Protein AF-A0A822AZ16-F1 (afdb_monomer_lite)

pLDDT: mean 79.56, std 12.91, range [48.81, 93.0]

Foldseek 3Di:
DVLVVVVCVLAWDWADDPPRDIDIDGDDDPVLLVVVVVLVVVCVVVVHFDQLVDCVSQPPDPNSVSVVVNCVVVVNDSVSDRDDDRDDDPCVPVLDFKDKDKDFDPPPDDDDDPPDDGDIDIDIGGAAFSRNDDDDPPPNCRVVRRVVLVVLVVVLQCCQQPVDDDPPDRDDDDPVSCPVSSVSSVVD

Secondary structure (DSSP, 8-state):
-HHHHHHHHHHEEEEE-TTS-EEEEE---HHHHHHHHHHHHHHHHHTPPP-TT-TTTS-S-HHHHHHHHHHHHTT--GGG-----------TT----EEEEEEE---TTS---TT-PPPEEEEEEE--GGGT----TTTT-HHHHHHHHHHHHHHHHHHHHH-SS-TT--PPP-GGGGHHHHHHHTT-

InterPro domains:
  IPR002938 FAD-binding domain [PF01494] (119-159)
  IPR036188 FAD/NAD(P)-binding domain superfamily [G3DSA:3.50.50.60] (93-172)
  IPR036188 FAD/NAD(P)-binding domain superfamily [SSF51905] (125-162)

Sequence (188 aa):
MNCVLTVSQTRYLVNSSTSRHGYLNIRLIQDEYDELRNRLQTFQSKNEPIDLLDYNKCPQSPVWTIIRQGLDFFRISPKYVFRVIPIEINVRHASIVVRELRFEIDKSEQKPSEHDEKKYKTALAFLAGDAAMCVHFWPGRGMNSGMKAAMALARNIVRTCTSKNSINIRKPLRFLDFLDYEGFMARL

Organism: NCBI:txid392032

Structure (mmCIF, N/CA/C/O backbone):
data_AF-A0A822AZ16-F1
#
_entry.id   AF-A0A822AZ16-F1
#
loop_
_atom_site.group_PDB
_atom_site.id
_atom_site.type_symbol
_atom_site.label_atom_id
_atom_site.label_alt_id
_atom_site.label_comp_id
_atom_site.label_asym_id
_atom_site.label_entity_id
_atom_site.label_seq_id
_atom_site.pdbx_PDB_ins_code
_atom_site.Cartn_x
_atom_site.Cartn_y
_atom_site.Cartn_z
_atom_site.occupancy
_atom_site.B_iso_or_equiv
_atom_site.auth_seq_id
_atom_site.auth_comp_id
_atom_site.auth_asym_id
_atom_site.auth_atom_id
_atom_site.pdbx_PDB_model_num
ATOM 1 N N . MET A 1 1 ? -15.618 2.981 -14.605 1.00 49.03 1 MET A N 1
ATOM 2 C CA . MET A 1 1 ? -15.016 1.790 -13.961 1.00 49.03 1 MET A CA 1
ATOM 3 C C . MET A 1 1 ? -13.608 2.054 -13.411 1.00 49.03 1 MET A C 1
ATOM 5 O O . MET A 1 1 ? -13.346 1.654 -12.288 1.00 49.03 1 MET A O 1
ATOM 9 N N . ASN A 1 2 ? -12.742 2.802 -14.111 1.00 48.81 2 ASN A N 1
ATOM 10 C CA . ASN A 1 2 ? -11.363 3.079 -13.654 1.00 48.81 2 ASN A CA 1
ATOM 11 C C . ASN A 1 2 ? -11.258 3.843 -12.319 1.00 48.81 2 ASN A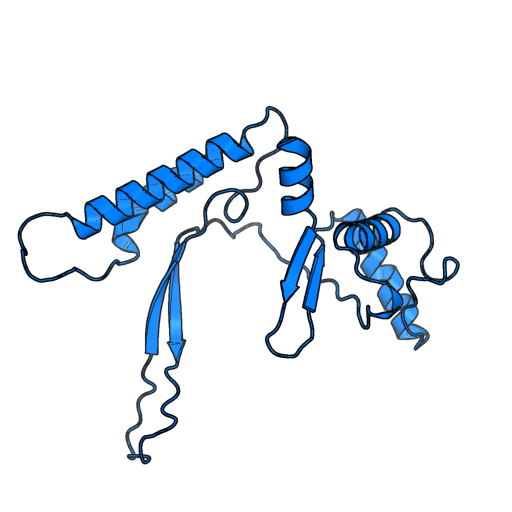 C 1
ATOM 13 O O . ASN A 1 2 ? -10.408 3.510 -11.509 1.00 48.81 2 ASN A O 1
ATOM 17 N N . CYS A 1 3 ? -12.149 4.808 -12.048 1.00 50.75 3 CYS A N 1
ATOM 18 C CA . CYS A 1 3 ? -12.129 5.587 -10.798 1.00 50.75 3 CYS A CA 1
ATOM 19 C C . CYS A 1 3 ? -12.263 4.700 -9.544 1.00 50.75 3 CYS A C 1
ATOM 21 O O . CYS A 1 3 ? -11.504 4.850 -8.592 1.00 50.75 3 CYS A O 1
ATOM 23 N N . VAL A 1 4 ? -13.176 3.723 -9.579 1.00 55.09 4 VAL A N 1
ATOM 24 C CA . VAL A 1 4 ? -13.413 2.801 -8.457 1.00 55.09 4 VAL A CA 1
ATOM 25 C C . VAL A 1 4 ? -12.202 1.892 -8.234 1.00 55.09 4 VAL A C 1
ATOM 27 O O . VAL A 1 4 ? -11.776 1.721 -7.100 1.00 55.09 4 VAL A O 1
ATOM 30 N N . LEU A 1 5 ? -11.592 1.376 -9.308 1.00 55.06 5 LEU A N 1
ATOM 31 C CA . LEU A 1 5 ? -10.393 0.535 -9.214 1.00 55.06 5 LEU A CA 1
ATOM 32 C C . LEU A 1 5 ? -9.180 1.304 -8.669 1.00 55.06 5 LEU A C 1
ATOM 34 O O . LEU A 1 5 ? -8.475 0.776 -7.815 1.00 55.06 5 LEU A O 1
ATOM 38 N N . THR A 1 6 ? -8.966 2.553 -9.094 1.00 53.88 6 THR A N 1
ATOM 39 C CA . THR A 1 6 ? -7.872 3.400 -8.588 1.00 53.88 6 THR A CA 1
ATOM 40 C C . THR A 1 6 ? -8.061 3.759 -7.112 1.00 53.88 6 THR A C 1
ATOM 42 O O . THR A 1 6 ? -7.104 3.704 -6.342 1.00 53.88 6 THR A O 1
ATOM 45 N N . VAL A 1 7 ? -9.289 4.074 -6.680 1.00 58.28 7 VAL A N 1
ATOM 46 C CA . VAL A 1 7 ? -9.594 4.334 -5.259 1.00 58.28 7 VAL A CA 1
ATOM 47 C C . VAL A 1 7 ? -9.386 3.073 -4.415 1.00 58.28 7 VAL A C 1
ATOM 49 O O . VAL A 1 7 ? -8.774 3.140 -3.350 1.00 58.28 7 VAL A O 1
ATOM 52 N N . SER A 1 8 ? -9.812 1.906 -4.907 1.00 58.91 8 SER A N 1
ATOM 53 C CA . SER A 1 8 ? -9.550 0.635 -4.228 1.00 58.91 8 SER A CA 1
ATOM 54 C C . SER A 1 8 ? -8.055 0.322 -4.136 1.00 58.91 8 SER A C 1
ATOM 56 O O . SER A 1 8 ? -7.608 -0.065 -3.065 1.00 58.91 8 SER A O 1
ATOM 58 N N . GLN A 1 9 ? -7.266 0.536 -5.197 1.00 62.16 9 GLN A N 1
ATOM 59 C CA . GLN A 1 9 ? -5.814 0.282 -5.196 1.00 62.16 9 GLN A CA 1
ATOM 60 C C . GLN A 1 9 ? -5.018 1.260 -4.322 1.00 62.16 9 GLN A C 1
ATOM 62 O O . GLN A 1 9 ? -4.001 0.884 -3.743 1.00 62.16 9 GLN A O 1
ATOM 67 N N . THR A 1 10 ? -5.471 2.508 -4.194 1.00 69.75 10 THR A N 1
ATOM 68 C CA . THR A 1 10 ? -4.823 3.492 -3.309 1.00 69.75 10 THR A CA 1
ATOM 69 C C . THR A 1 10 ? -5.156 3.272 -1.838 1.00 69.75 10 THR A C 1
ATOM 71 O O . THR A 1 10 ? -4.376 3.686 -0.976 1.00 69.75 10 THR A O 1
ATOM 74 N N . ARG A 1 11 ? -6.287 2.619 -1.541 1.00 83.75 11 ARG A N 1
ATOM 75 C CA . ARG A 1 11 ? -6.758 2.416 -0.170 1.00 83.75 11 ARG A CA 1
ATOM 76 C C . ARG A 1 11 ? -6.503 1.024 0.387 1.00 83.75 11 ARG A C 1
ATOM 78 O O . ARG A 1 11 ? -6.172 0.924 1.564 1.00 83.75 11 ARG A O 1
ATOM 85 N N . TYR A 1 12 ? -6.629 -0.021 -0.423 1.00 89.00 12 TYR A N 1
ATOM 86 C CA . TYR A 1 12 ? -6.497 -1.404 0.012 1.00 89.00 12 TYR A CA 1
ATOM 87 C C . TYR A 1 12 ? -5.483 -2.173 -0.842 1.00 89.00 12 TYR A C 1
ATOM 89 O O . TYR A 1 12 ? -5.526 -2.136 -2.070 1.00 89.00 12 TYR A O 1
ATOM 97 N N . LEU A 1 13 ? -4.606 -2.936 -0.191 1.00 86.94 13 LEU A N 1
ATOM 98 C CA . LEU A 1 13 ? -3.642 -3.819 -0.847 1.00 86.94 13 LEU A CA 1
ATOM 99 C C . LEU A 1 13 ? -3.570 -5.159 -0.113 1.00 86.94 13 LEU A C 1
ATOM 101 O O . LEU A 1 13 ? -3.093 -5.224 1.021 1.00 86.94 13 LEU A O 1
ATOM 105 N N . VAL A 1 14 ? -3.995 -6.236 -0.774 1.00 86.38 14 VAL A N 1
ATOM 106 C CA . VAL A 1 14 ? -3.866 -7.602 -0.248 1.00 86.38 14 VAL A CA 1
ATOM 107 C C . VAL A 1 14 ? -2.581 -8.238 -0.747 1.00 86.38 14 VAL A C 1
ATOM 109 O O . VAL A 1 14 ? -2.372 -8.368 -1.949 1.00 86.38 14 VAL A O 1
ATOM 112 N N . ASN A 1 15 ? -1.757 -8.682 0.198 1.00 85.31 15 ASN A N 1
ATOM 113 C CA . ASN A 1 15 ? -0.536 -9.433 -0.058 1.00 85.31 15 ASN A CA 1
ATOM 114 C C . ASN A 1 15 ? -0.645 -10.826 0.568 1.00 85.31 15 ASN A C 1
ATOM 116 O O . ASN A 1 15 ? -1.118 -10.971 1.695 1.00 85.31 15 ASN A O 1
ATOM 120 N N . SER A 1 16 ? -0.155 -11.847 -0.129 1.00 84.19 16 SER A N 1
ATOM 121 C CA . SER A 1 16 ? 0.012 -13.197 0.416 1.00 84.19 16 SER A CA 1
ATOM 122 C C . SER A 1 16 ? 1.466 -13.437 0.812 1.00 84.19 16 SER A C 1
ATOM 124 O O . SER A 1 16 ? 2.376 -13.127 0.045 1.00 84.19 16 SER A O 1
ATOM 126 N N . SER A 1 17 ? 1.685 -14.035 1.979 1.00 77.38 17 SER A N 1
ATOM 127 C CA . SER A 1 17 ? 2.969 -14.618 2.366 1.00 77.38 17 SER A CA 1
ATOM 128 C C . SER A 1 17 ? 3.052 -16.070 1.885 1.00 77.38 17 SER A C 1
ATOM 130 O O . SER A 1 17 ? 2.035 -16.747 1.727 1.00 77.38 17 SER A O 1
ATOM 132 N N . THR A 1 18 ? 4.269 -16.588 1.717 1.00 72.56 18 THR A N 1
ATOM 133 C CA . THR A 1 18 ? 4.529 -18.008 1.412 1.00 72.56 18 THR A CA 1
ATOM 134 C C . THR A 1 18 ? 3.997 -18.955 2.496 1.00 72.56 18 THR A C 1
ATOM 136 O O . THR A 1 18 ? 3.788 -20.139 2.246 1.00 72.56 18 THR A O 1
ATOM 139 N N . SER A 1 19 ? 3.715 -18.442 3.695 1.00 70.94 19 SER A N 1
ATOM 140 C CA . SER A 1 19 ? 3.352 -19.212 4.883 1.00 70.94 19 SER A CA 1
ATOM 141 C C . SER A 1 19 ? 1.842 -19.364 5.138 1.00 70.94 19 SER A C 1
ATOM 143 O O . SER A 1 19 ? 1.444 -19.366 6.295 1.00 70.94 19 SER A O 1
ATOM 145 N N . ARG A 1 20 ? 0.969 -19.478 4.121 1.00 77.88 20 ARG A N 1
ATOM 146 C CA . ARG A 1 20 ? -0.522 -19.518 4.260 1.00 77.88 20 ARG A CA 1
ATOM 147 C C . ARG A 1 20 ? -1.156 -18.313 4.983 1.00 77.88 20 ARG A C 1
ATOM 149 O O . ARG A 1 20 ? -2.367 -18.291 5.187 1.00 77.88 20 ARG A O 1
ATOM 156 N N . HIS A 1 21 ? -0.362 -17.316 5.349 1.00 82.19 21 HIS A N 1
ATOM 157 C CA . HIS A 1 21 ? -0.817 -16.066 5.942 1.00 82.19 21 HIS A CA 1
ATOM 158 C C . HIS A 1 21 ? -0.843 -14.978 4.870 1.00 82.19 21 HIS A C 1
ATOM 160 O O . HIS A 1 21 ? -0.110 -15.037 3.883 1.00 82.19 21 HIS A O 1
ATOM 166 N N . GLY A 1 22 ? -1.676 -13.967 5.069 1.00 88.75 22 GLY A N 1
ATOM 167 C CA . GLY A 1 22 ? -1.745 -12.799 4.206 1.00 88.75 22 GLY A CA 1
ATOM 168 C C . GLY A 1 22 ? -1.979 -11.540 5.022 1.00 88.75 22 GLY A C 1
ATOM 169 O O . GLY A 1 22 ? -2.307 -11.602 6.207 1.00 88.75 22 GLY A O 1
ATOM 170 N N . TYR A 1 23 ? -1.805 -10.400 4.371 1.00 91.31 23 TYR A N 1
ATOM 171 C CA . TYR A 1 23 ? -1.969 -9.085 4.966 1.00 91.31 23 TYR A CA 1
ATOM 172 C C . TYR A 1 23 ? -2.888 -8.258 4.078 1.00 91.31 23 TYR A C 1
ATOM 174 O O . TYR A 1 23 ? -2.623 -8.100 2.886 1.00 91.31 23 TYR A O 1
ATOM 182 N N . LEU A 1 24 ? -3.948 -7.713 4.668 1.00 91.12 24 LEU A N 1
ATOM 183 C CA . LEU A 1 24 ? -4.711 -6.626 4.073 1.00 91.12 24 LEU A CA 1
ATOM 184 C C . LEU A 1 24 ? -4.113 -5.315 4.588 1.00 91.12 24 LEU A C 1
ATOM 186 O O . LEU A 1 24 ? -4.264 -4.971 5.758 1.00 91.12 24 LEU A O 1
ATOM 190 N N . ASN A 1 25 ? -3.414 -4.601 3.717 1.00 90.94 25 ASN A N 1
ATOM 191 C CA . ASN A 1 25 ? -2.873 -3.282 4.009 1.00 90.94 25 ASN A CA 1
ATOM 192 C C . ASN A 1 25 ? -3.943 -2.246 3.686 1.00 90.94 25 ASN A C 1
ATOM 194 O O . ASN A 1 25 ? -4.530 -2.280 2.603 1.00 90.94 25 ASN A O 1
ATOM 198 N N . ILE A 1 26 ? -4.183 -1.332 4.621 1.00 91.19 26 ILE A N 1
ATOM 199 C CA . ILE A 1 26 ? -5.193 -0.285 4.492 1.00 91.19 26 ILE A CA 1
ATOM 200 C C . ILE A 1 26 ? -4.505 1.055 4.702 1.00 91.19 26 ILE A C 1
ATOM 202 O O . ILE A 1 26 ? -3.889 1.282 5.743 1.00 91.19 26 ILE A O 1
ATOM 206 N N . ARG A 1 27 ? -4.599 1.945 3.715 1.00 89.06 27 ARG A N 1
ATOM 207 C CA . ARG A 1 27 ? -4.130 3.323 3.852 1.00 89.06 27 ARG A CA 1
ATOM 208 C C . ARG A 1 27 ? -5.176 4.120 4.627 1.00 89.06 27 ARG A C 1
ATOM 210 O O . ARG A 1 27 ? -6.332 4.193 4.210 1.00 89.06 27 ARG A O 1
ATOM 217 N N . LEU A 1 28 ? -4.748 4.707 5.738 1.00 88.94 28 LEU A N 1
ATOM 218 C CA . LEU A 1 28 ? -5.573 5.539 6.607 1.00 88.94 28 LEU A CA 1
ATOM 219 C C . LEU A 1 28 ? -5.168 7.006 6.469 1.00 88.94 28 LEU A C 1
ATOM 221 O O . LEU A 1 28 ? -3.996 7.307 6.228 1.00 88.94 28 LEU A O 1
ATOM 225 N N . ILE A 1 29 ? -6.133 7.910 6.623 1.00 87.25 29 ILE A N 1
ATOM 226 C CA . ILE A 1 29 ? -5.832 9.325 6.889 1.00 87.25 29 ILE A CA 1
ATOM 227 C C . ILE A 1 29 ? -5.508 9.522 8.376 1.00 87.25 29 ILE A C 1
ATOM 229 O O . ILE A 1 29 ? -5.720 8.616 9.181 1.00 87.25 29 ILE A O 1
ATOM 233 N N . GLN A 1 30 ? -5.006 10.705 8.739 1.00 86.69 30 GLN A N 1
ATOM 234 C CA . GLN A 1 30 ? -4.559 11.008 10.104 1.00 86.69 30 GLN A CA 1
ATOM 235 C C . GLN A 1 30 ? -5.634 10.708 11.161 1.00 86.69 30 GLN A C 1
ATOM 237 O O . GLN A 1 30 ? -5.375 9.950 12.090 1.00 86.69 30 GLN A O 1
ATOM 242 N N . ASP A 1 31 ? -6.854 11.214 10.965 1.00 89.94 31 ASP A N 1
ATOM 243 C CA . ASP A 1 31 ? -7.949 11.045 11.930 1.00 89.94 31 ASP A CA 1
ATOM 244 C C . ASP A 1 31 ? -8.312 9.566 12.144 1.00 89.94 31 ASP A C 1
ATOM 246 O O . ASP A 1 31 ? -8.521 9.120 13.270 1.00 89.94 31 ASP A O 1
ATOM 250 N N . GLU A 1 32 ? -8.336 8.775 11.067 1.00 91.94 32 GLU A N 1
ATOM 251 C CA . GLU A 1 32 ? -8.608 7.334 11.130 1.00 91.94 32 GLU A CA 1
ATOM 252 C C . GLU A 1 32 ? -7.473 6.572 11.822 1.00 91.94 32 GLU A C 1
ATOM 254 O O . GLU A 1 32 ? -7.720 5.629 12.577 1.00 91.94 32 GLU A O 1
ATOM 259 N N . TYR A 1 33 ? -6.224 6.967 11.562 1.00 91.81 33 TYR A N 1
ATOM 260 C CA . TYR A 1 33 ? -5.051 6.384 12.200 1.00 91.81 33 TYR A CA 1
ATOM 261 C C . TYR A 1 33 ? -5.049 6.650 13.707 1.00 91.81 33 TYR A C 1
ATOM 263 O O . TYR A 1 33 ? -4.843 5.722 14.492 1.00 91.81 33 TYR A O 1
ATOM 271 N N . ASP A 1 34 ? -5.322 7.889 14.112 1.00 92.06 34 ASP A N 1
ATOM 272 C CA . ASP A 1 34 ? -5.375 8.279 15.518 1.00 92.06 34 ASP A CA 1
ATOM 273 C C . ASP A 1 34 ? -6.526 7.569 16.239 1.00 92.06 34 ASP A C 1
ATOM 275 O O . ASP A 1 34 ? -6.343 7.041 17.340 1.00 92.06 34 ASP A O 1
ATOM 279 N N . GLU A 1 35 ? -7.688 7.450 15.591 1.00 91.69 35 GLU A N 1
ATOM 280 C CA . GLU A 1 35 ? -8.810 6.677 16.119 1.00 91.69 35 GLU A CA 1
ATOM 281 C C . GLU A 1 35 ? -8.433 5.204 16.350 1.00 91.69 35 GLU A C 1
ATOM 283 O O . GLU A 1 35 ? -8.648 4.661 17.442 1.00 91.69 35 GLU A O 1
ATOM 288 N N . LEU A 1 36 ? -7.825 4.559 15.347 1.00 92.19 36 LEU A N 1
ATOM 289 C CA . LEU A 1 36 ? -7.377 3.170 15.446 1.00 92.19 36 LEU A CA 1
ATOM 290 C C . LEU A 1 36 ? -6.345 3.002 16.559 1.00 92.19 36 LEU A C 1
ATOM 292 O O . LEU A 1 36 ? -6.458 2.084 17.372 1.00 92.19 36 LEU A O 1
ATOM 296 N N . ARG A 1 37 ? -5.354 3.892 16.623 1.00 92.06 37 ARG A N 1
ATOM 297 C CA . ARG A 1 37 ? -4.290 3.852 17.627 1.00 92.06 37 ARG A CA 1
ATOM 298 C C . ARG A 1 37 ? -4.858 3.936 19.042 1.00 92.06 37 ARG A C 1
ATOM 300 O O . ARG A 1 37 ? -4.516 3.097 19.876 1.00 92.06 37 ARG A O 1
ATOM 307 N N . ASN A 1 38 ? -5.762 4.880 19.292 1.00 90.44 38 ASN A N 1
ATOM 308 C CA . ASN A 1 38 ? -6.403 5.061 20.597 1.00 90.44 38 ASN A CA 1
ATOM 309 C C . ASN A 1 38 ? -7.219 3.822 21.009 1.00 90.44 38 ASN A C 1
ATOM 311 O O . ASN A 1 38 ? -7.165 3.367 22.158 1.00 90.44 38 ASN A O 1
ATOM 315 N N . ARG A 1 39 ? -7.948 3.217 20.061 1.00 88.44 39 ARG A N 1
ATOM 316 C CA . ARG A 1 39 ? -8.721 1.992 20.316 1.00 88.44 39 ARG A CA 1
ATOM 317 C C . ARG A 1 39 ? -7.827 0.791 20.601 1.00 88.44 39 ARG A C 1
ATOM 319 O O . ARG A 1 39 ? -8.076 0.069 21.563 1.00 88.44 39 ARG A O 1
ATOM 326 N N . LEU A 1 40 ? -6.765 0.601 19.822 1.00 89.69 40 LEU A N 1
ATOM 327 C CA . LEU A 1 40 ? -5.816 -0.491 20.033 1.00 89.69 40 LEU A CA 1
ATOM 328 C C . LEU A 1 40 ? -5.093 -0.379 21.377 1.00 89.69 40 LEU A C 1
ATOM 330 O O . LEU A 1 40 ? -4.943 -1.389 22.059 1.00 89.69 40 LEU A O 1
ATOM 334 N N . GLN A 1 41 ? -4.723 0.831 21.804 1.00 90.06 41 GLN A N 1
ATOM 335 C CA . GLN A 1 41 ? -4.168 1.062 23.142 1.00 90.06 41 GLN A CA 1
ATOM 336 C C . GLN A 1 41 ? -5.153 0.671 24.252 1.00 90.06 41 GLN A C 1
ATOM 338 O O . GLN A 1 41 ? -4.751 0.091 25.258 1.00 90.06 41 GLN A O 1
ATOM 343 N N . THR A 1 42 ? -6.448 0.927 24.052 1.00 88.25 42 THR A N 1
ATOM 344 C CA . THR A 1 42 ? -7.499 0.532 25.004 1.00 88.25 42 THR A CA 1
ATOM 345 C C . THR A 1 42 ? -7.662 -0.989 25.087 1.00 88.25 42 THR A C 1
ATOM 347 O O . THR A 1 42 ? -7.852 -1.530 26.172 1.00 88.25 42 THR A O 1
ATOM 350 N N . PHE A 1 43 ? -7.573 -1.703 23.961 1.00 88.00 43 PHE A N 1
ATOM 351 C CA . PHE A 1 43 ? -7.603 -3.170 23.971 1.00 88.00 43 PHE A CA 1
ATOM 352 C C . PHE A 1 43 ? -6.366 -3.762 24.645 1.00 88.00 43 PHE A C 1
ATOM 354 O O . PHE A 1 43 ? -6.484 -4.696 25.434 1.00 88.00 43 PHE A O 1
ATOM 361 N N . GLN A 1 44 ? -5.192 -3.180 24.386 1.00 87.38 44 GLN A N 1
ATOM 362 C CA . GLN A 1 44 ? -3.937 -3.593 25.012 1.00 87.38 44 GLN A CA 1
ATOM 363 C C . GLN A 1 44 ? -3.963 -3.399 26.530 1.00 87.38 44 GLN A C 1
ATOM 365 O O . GLN A 1 44 ? -3.563 -4.305 27.255 1.00 87.38 44 GLN A O 1
ATOM 370 N N . SER A 1 45 ? -4.475 -2.267 27.027 1.00 89.75 45 SER A N 1
ATOM 371 C CA . SER A 1 45 ? -4.548 -2.010 28.472 1.00 89.75 45 SER A CA 1
ATOM 372 C C . SER A 1 45 ? -5.524 -2.937 29.200 1.00 89.75 45 SER A C 1
ATOM 374 O O . SER A 1 45 ? -5.294 -3.274 30.359 1.00 89.75 45 SER A O 1
ATOM 376 N N . LYS A 1 46 ? -6.581 -3.393 28.519 1.00 88.88 46 LYS A N 1
ATOM 377 C CA . LYS A 1 46 ? -7.555 -4.361 29.049 1.00 88.88 46 LYS A CA 1
ATOM 378 C C . LYS A 1 46 ? -7.187 -5.824 28.784 1.00 88.88 46 LYS A C 1
ATOM 380 O O . LYS A 1 46 ? -7.896 -6.713 29.244 1.00 88.88 46 LYS A O 1
ATOM 385 N N . ASN A 1 47 ? -6.096 -6.075 28.056 1.00 87.31 47 ASN A N 1
ATOM 386 C CA . ASN A 1 47 ? -5.693 -7.396 27.571 1.00 87.3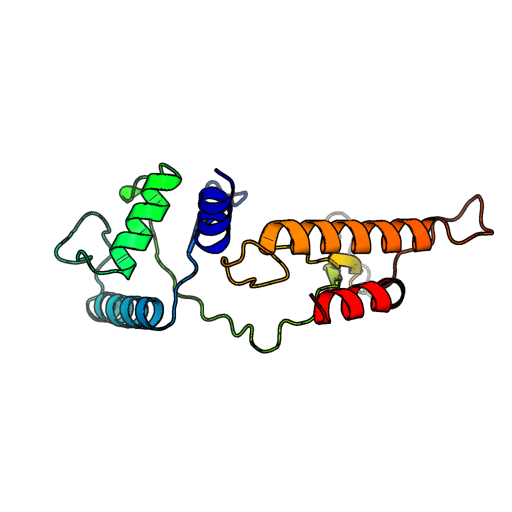1 47 ASN A CA 1
ATOM 387 C C . ASN A 1 47 ? -6.823 -8.141 26.827 1.00 87.31 47 ASN A C 1
ATOM 389 O O . ASN A 1 47 ? -6.980 -9.356 26.945 1.00 87.31 47 ASN A O 1
ATOM 393 N N . GLU A 1 48 ? -7.639 -7.397 26.078 1.00 85.06 48 GLU A N 1
ATOM 394 C CA . GLU A 1 48 ? -8.760 -7.946 25.319 1.00 85.06 48 GLU A CA 1
ATOM 395 C C . GLU A 1 48 ? -8.355 -8.223 23.863 1.00 85.06 48 GLU A C 1
ATOM 397 O O . GLU A 1 48 ? -7.680 -7.396 23.241 1.00 85.06 48 GLU A O 1
ATOM 402 N N . PRO A 1 49 ? -8.784 -9.356 23.275 1.00 84.00 49 PRO A N 1
ATOM 403 C CA . PRO A 1 49 ? -8.571 -9.609 21.860 1.00 84.00 49 PRO A CA 1
ATOM 404 C C . PRO A 1 49 ? -9.437 -8.675 21.007 1.00 84.00 49 PRO A C 1
ATOM 406 O O . PRO A 1 49 ? -10.554 -8.309 21.383 1.00 84.00 49 PRO A O 1
ATOM 409 N N . ILE A 1 50 ? -8.927 -8.331 19.825 1.00 84.75 50 ILE A N 1
ATOM 410 C CA . ILE A 1 50 ? -9.708 -7.620 18.812 1.00 84.75 50 ILE A CA 1
ATOM 411 C C . ILE A 1 50 ? -10.714 -8.604 18.224 1.00 84.75 50 ILE A C 1
ATOM 413 O O . ILE A 1 50 ? -10.319 -9.629 17.671 1.00 84.75 50 ILE A O 1
ATOM 417 N N . ASP A 1 51 ? -11.994 -8.256 18.295 1.00 86.44 51 ASP A N 1
ATOM 418 C CA . ASP A 1 51 ? -13.062 -8.966 17.604 1.00 86.44 51 ASP A CA 1
ATOM 419 C C . ASP A 1 51 ? -13.807 -7.996 16.685 1.00 86.44 51 ASP A C 1
ATOM 421 O O . ASP A 1 51 ? -14.543 -7.118 17.131 1.00 86.44 51 ASP A O 1
ATOM 425 N N . LEU A 1 52 ? -13.599 -8.155 15.378 1.00 85.75 52 LEU A N 1
ATOM 426 C CA . LEU A 1 52 ? -14.216 -7.311 14.355 1.00 85.75 52 LEU A CA 1
ATOM 427 C C . LEU A 1 52 ? -15.715 -7.590 14.157 1.00 85.75 52 LEU A C 1
ATOM 429 O O . LEU A 1 52 ? -16.380 -6.804 13.475 1.00 85.75 52 LEU A O 1
ATOM 433 N N . LEU A 1 53 ? -16.231 -8.698 14.703 1.00 86.25 53 LEU A N 1
ATOM 434 C CA . LEU A 1 53 ? -17.653 -9.049 14.683 1.00 86.25 53 LEU A CA 1
ATOM 435 C C . LEU A 1 53 ? -18.417 -8.427 15.862 1.00 86.25 53 LEU A C 1
ATOM 437 O O . LEU A 1 53 ? -19.635 -8.267 15.778 1.00 86.25 53 LEU A O 1
ATOM 441 N N . ASP A 1 54 ? -17.721 -8.037 16.932 1.00 86.69 54 ASP A N 1
ATOM 442 C CA . ASP A 1 54 ? -18.318 -7.376 18.091 1.00 86.69 54 ASP A CA 1
ATOM 443 C C . ASP A 1 54 ? -18.433 -5.862 17.852 1.00 86.69 54 ASP A C 1
ATOM 445 O O . ASP A 1 54 ? -17.480 -5.095 18.006 1.00 86.69 54 ASP A O 1
ATOM 449 N N . TYR A 1 55 ? -19.636 -5.409 17.499 1.00 83.44 55 TYR A N 1
ATOM 450 C CA . TYR A 1 55 ? -19.927 -3.994 17.255 1.00 83.44 55 TYR A CA 1
ATOM 451 C C . TYR A 1 55 ? -19.879 -3.116 18.515 1.00 83.44 55 TYR A C 1
ATOM 453 O O . TYR A 1 55 ? -19.812 -1.895 18.384 1.00 83.44 55 TYR A O 1
ATOM 461 N N . ASN A 1 56 ? -19.876 -3.690 19.722 1.00 81.94 56 ASN A N 1
ATOM 462 C CA . ASN A 1 56 ? -19.674 -2.911 20.946 1.00 81.94 56 ASN A CA 1
ATOM 463 C C . ASN A 1 56 ? -18.189 -2.579 21.138 1.00 81.94 56 ASN A C 1
ATOM 465 O O . ASN A 1 56 ? -17.844 -1.479 21.577 1.00 81.94 56 ASN A O 1
ATOM 469 N N . LYS A 1 57 ? -17.302 -3.512 20.771 1.00 78.75 57 LYS A N 1
ATOM 470 C CA . LYS A 1 57 ? -15.844 -3.326 20.830 1.00 78.75 57 LYS A CA 1
ATOM 471 C C . LYS A 1 57 ? -15.316 -2.546 19.629 1.00 78.75 57 LYS A C 1
ATOM 473 O O . LYS A 1 57 ? -14.537 -1.605 19.797 1.00 78.75 57 LYS A O 1
ATOM 478 N N . CYS A 1 58 ? -15.780 -2.891 18.434 1.00 81.06 58 CYS A N 1
ATOM 479 C CA . CYS A 1 58 ? -15.412 -2.284 17.158 1.00 81.06 58 CYS A CA 1
ATOM 480 C C . CYS A 1 58 ? -16.626 -1.556 16.546 1.00 81.06 58 CYS A C 1
ATOM 482 O O . CYS A 1 58 ? -17.247 -2.072 15.606 1.00 81.06 58 CYS A O 1
ATOM 484 N N . PRO A 1 59 ? -16.983 -0.358 17.055 1.00 80.81 59 PRO A N 1
ATOM 485 C CA . PRO A 1 59 ? -18.199 0.356 16.663 1.00 80.81 59 PRO A CA 1
ATOM 486 C C . PRO A 1 59 ? -18.224 0.743 15.183 1.00 80.81 59 PRO A C 1
ATOM 488 O O . PRO A 1 59 ? -17.233 0.625 14.460 1.00 80.81 59 PRO A O 1
ATOM 491 N N . GLN A 1 60 ? -19.369 1.230 14.701 1.00 81.25 60 GLN A N 1
ATOM 492 C CA . GLN A 1 60 ? -19.486 1.820 13.361 1.00 81.25 60 GLN A CA 1
ATOM 493 C C . GLN A 1 60 ? -18.877 3.226 13.300 1.00 81.25 60 GLN A C 1
ATOM 495 O O . GLN A 1 60 ? -19.545 4.205 12.987 1.00 81.25 60 GLN A O 1
ATOM 500 N N . SER A 1 61 ? -17.592 3.329 13.616 1.00 86.62 61 SER A N 1
ATOM 501 C CA . SER A 1 61 ? -16.809 4.520 13.323 1.00 86.62 61 SER A CA 1
ATOM 502 C C . SER A 1 61 ? -16.232 4.449 11.904 1.00 86.62 61 SER A C 1
ATOM 504 O O . SER A 1 61 ? -16.255 3.369 11.286 1.00 86.62 61 SER A O 1
ATOM 506 N N . PRO A 1 62 ? -15.711 5.565 11.362 1.00 87.50 62 PRO A N 1
ATOM 507 C CA . PRO A 1 62 ? -15.094 5.577 10.042 1.00 87.50 62 PRO A CA 1
ATOM 508 C C . PRO A 1 62 ? -14.040 4.475 9.884 1.00 87.50 62 PRO A C 1
ATOM 510 O O . PRO A 1 62 ? -14.156 3.657 8.968 1.00 87.50 62 PRO A O 1
ATOM 513 N N . VAL A 1 63 ? -13.083 4.358 10.814 1.00 91.25 63 VAL A N 1
ATOM 514 C CA . VAL A 1 63 ? -11.959 3.423 10.652 1.00 91.25 63 VAL A CA 1
ATOM 515 C C . VAL A 1 63 ? -12.387 1.954 10.637 1.00 91.25 63 VAL A C 1
ATOM 517 O O . VAL A 1 63 ? -11.968 1.195 9.762 1.00 91.25 63 VAL A O 1
ATOM 520 N N . TRP A 1 64 ? -13.281 1.536 11.538 1.00 90.62 64 TRP A N 1
ATOM 521 C CA . TRP A 1 64 ? -13.761 0.150 11.571 1.00 90.62 64 TRP A CA 1
ATOM 522 C C . TRP A 1 64 ? -14.650 -0.178 10.376 1.00 90.62 64 TRP A C 1
ATOM 524 O O . TRP A 1 64 ? -14.657 -1.312 9.894 1.00 90.62 64 TRP A O 1
ATOM 534 N N . THR A 1 65 ? -15.390 0.811 9.875 1.00 90.12 65 THR A N 1
ATOM 535 C CA . THR A 1 65 ? -16.183 0.668 8.651 1.00 90.12 65 THR A CA 1
ATOM 536 C C . THR A 1 65 ? -15.279 0.424 7.449 1.00 90.12 65 THR A C 1
ATOM 538 O O . THR A 1 65 ? -15.534 -0.505 6.691 1.00 90.12 65 THR A O 1
ATOM 541 N N . ILE A 1 66 ? -14.178 1.166 7.327 1.00 91.31 66 ILE A N 1
ATOM 542 C CA . ILE A 1 66 ? -13.176 0.981 6.268 1.00 91.31 66 ILE A CA 1
ATOM 543 C C . ILE A 1 66 ? -12.496 -0.387 6.376 1.00 91.31 66 ILE A C 1
ATOM 545 O O . ILE A 1 66 ? -12.341 -1.079 5.371 1.00 91.31 66 ILE A O 1
ATOM 549 N N . ILE A 1 67 ? -12.138 -0.824 7.588 1.00 92.62 67 ILE A N 1
ATOM 550 C CA . ILE A 1 67 ? -11.571 -2.164 7.804 1.00 92.62 67 ILE A CA 1
ATOM 551 C C . ILE A 1 67 ? -12.551 -3.241 7.319 1.00 92.62 67 ILE A C 1
ATOM 553 O O . ILE A 1 67 ? -12.168 -4.113 6.538 1.00 92.62 67 ILE A O 1
ATOM 557 N N . ARG A 1 68 ? -13.826 -3.163 7.723 1.00 91.50 68 ARG A N 1
ATOM 558 C CA . ARG A 1 68 ? -14.861 -4.124 7.306 1.00 91.50 68 ARG A CA 1
ATOM 559 C C . ARG A 1 68 ? -15.123 -4.090 5.802 1.00 91.50 68 ARG A C 1
ATOM 561 O O . ARG A 1 68 ? -15.228 -5.150 5.197 1.00 91.50 68 ARG A O 1
ATOM 568 N N . GLN A 1 69 ? -15.173 -2.906 5.194 1.00 90.44 69 GLN A N 1
ATOM 569 C CA . GLN A 1 69 ? -15.317 -2.755 3.744 1.00 90.44 69 GLN A CA 1
ATOM 570 C C . GLN A 1 69 ? -14.148 -3.387 2.986 1.00 90.44 69 GLN A C 1
ATOM 572 O O . GLN A 1 69 ? -14.372 -4.077 1.997 1.00 90.44 69 GLN A O 1
ATOM 577 N N . GLY A 1 70 ? -12.909 -3.194 3.450 1.00 91.12 70 GLY A N 1
ATOM 578 C CA . GLY A 1 70 ? -11.737 -3.831 2.850 1.00 91.12 70 GLY A CA 1
ATOM 579 C C . GLY A 1 70 ? -11.804 -5.358 2.925 1.00 91.12 70 GLY A C 1
ATOM 580 O O . GLY A 1 70 ? -11.533 -6.039 1.939 1.00 91.12 70 GLY A O 1
ATOM 581 N N . LEU A 1 71 ? -12.214 -5.904 4.072 1.00 93.00 71 LEU A N 1
ATOM 582 C CA . LEU A 1 71 ? -12.405 -7.347 4.242 1.00 93.00 71 LEU A CA 1
ATOM 583 C C . LEU A 1 71 ? -13.492 -7.896 3.312 1.00 93.00 71 LEU A C 1
ATOM 585 O O . LEU A 1 71 ? -13.254 -8.892 2.631 1.00 93.00 71 LEU A O 1
ATOM 589 N N . ASP A 1 72 ? -14.642 -7.226 3.237 1.00 92.19 72 ASP A N 1
ATOM 590 C CA . ASP A 1 72 ? -15.748 -7.604 2.353 1.00 92.19 72 ASP A CA 1
ATOM 591 C C . ASP A 1 72 ? -15.337 -7.558 0.873 1.00 92.19 72 ASP A C 1
ATOM 593 O O . ASP A 1 72 ? -15.546 -8.518 0.129 1.00 92.19 72 ASP A O 1
ATOM 597 N N . PHE A 1 73 ? -14.628 -6.500 0.469 1.00 89.94 73 PHE A N 1
ATOM 598 C CA . PHE A 1 73 ? -14.147 -6.314 -0.900 1.00 89.94 73 PHE A CA 1
ATOM 599 C C . PHE A 1 73 ? -13.273 -7.481 -1.385 1.00 89.94 73 PHE A C 1
ATOM 601 O O . PHE A 1 73 ? -13.428 -7.947 -2.514 1.00 89.94 73 PHE A O 1
ATOM 608 N N . PHE A 1 74 ? -12.386 -7.994 -0.527 1.00 89.62 74 PHE A N 1
ATOM 609 C CA . PHE A 1 74 ? -11.538 -9.153 -0.836 1.00 89.62 74 PHE A CA 1
ATOM 610 C C . PHE A 1 74 ? -12.129 -10.493 -0.381 1.00 89.62 74 PHE A C 1
ATOM 612 O O . PHE A 1 74 ? -11.454 -11.519 -0.476 1.00 89.62 74 PHE A O 1
ATOM 619 N N . ARG A 1 75 ? -13.382 -10.507 0.095 1.00 92.31 75 ARG A N 1
ATOM 620 C CA . ARG A 1 75 ? -14.084 -11.695 0.608 1.00 92.31 75 ARG A CA 1
ATOM 621 C C . ARG A 1 75 ? -13.319 -12.417 1.726 1.00 92.31 75 ARG A C 1
ATOM 623 O O . ARG A 1 75 ? -13.338 -13.645 1.821 1.00 92.31 75 ARG A O 1
ATOM 630 N N . ILE A 1 76 ? -12.647 -11.656 2.585 1.00 91.50 76 ILE A N 1
ATOM 631 C CA . ILE A 1 76 ? -11.925 -12.158 3.755 1.00 91.50 76 ILE A CA 1
ATOM 632 C C . ILE A 1 76 ? -12.884 -12.145 4.943 1.00 91.50 76 ILE A C 1
ATOM 634 O O . ILE A 1 76 ? -13.374 -11.097 5.354 1.00 91.50 76 ILE A O 1
ATOM 638 N N . SER A 1 77 ? -13.147 -13.311 5.531 1.00 92.25 77 SER A N 1
ATOM 639 C CA . SER A 1 77 ? -13.997 -13.373 6.722 1.00 92.25 77 SER A CA 1
ATOM 640 C C . SER A 1 77 ? -13.294 -12.713 7.922 1.00 92.25 77 SER A C 1
ATOM 642 O O . SER A 1 77 ? -12.146 -13.075 8.200 1.00 92.25 77 SER A O 1
ATOM 644 N N . PRO A 1 78 ? -13.964 -11.822 8.685 1.00 91.56 78 PRO A N 1
ATOM 645 C CA . PRO A 1 78 ? -13.363 -11.157 9.844 1.00 91.56 78 PRO A CA 1
ATOM 646 C C . PRO A 1 78 ? -12.817 -12.122 10.906 1.00 91.56 78 PRO A C 1
ATOM 648 O O . PRO A 1 78 ? -11.843 -11.802 11.577 1.00 91.56 78 PRO A O 1
ATOM 651 N N . LYS A 1 79 ? -13.370 -13.341 10.997 1.00 90.81 79 LYS A N 1
ATOM 652 C CA . LYS A 1 79 ? -12.901 -14.406 11.904 1.00 90.81 79 LYS A CA 1
ATOM 653 C C . LYS A 1 79 ? -11.466 -14.882 11.635 1.00 90.81 79 LYS A C 1
ATOM 655 O O . LYS A 1 79 ? -10.875 -15.538 12.483 1.00 90.81 79 LYS A O 1
ATOM 660 N N . TYR A 1 80 ? -10.928 -14.608 10.445 1.00 90.00 80 TYR A N 1
ATOM 661 C CA . TYR A 1 80 ? -9.550 -14.942 10.074 1.00 90.00 80 TYR A CA 1
ATOM 662 C C . TYR A 1 80 ? -8.575 -13.780 10.310 1.00 90.00 80 TYR A C 1
ATOM 664 O O . TYR A 1 80 ? -7.393 -13.892 9.987 1.00 90.00 80 TYR A O 1
ATOM 672 N N . VAL A 1 81 ? -9.046 -12.658 10.862 1.00 90.19 81 VAL A N 1
ATOM 673 C CA . VAL A 1 81 ? -8.191 -11.522 11.210 1.00 90.19 81 VAL A CA 1
ATOM 674 C C . VAL A 1 81 ? -7.657 -11.716 12.621 1.00 90.19 81 VAL A C 1
ATOM 676 O O . VAL A 1 81 ? -8.350 -11.494 13.604 1.00 90.19 81 VAL A O 1
ATOM 679 N N . PHE A 1 82 ? -6.390 -12.108 12.716 1.00 87.56 82 PHE A N 1
ATOM 680 C CA . PHE A 1 82 ? -5.736 -12.347 14.005 1.00 87.56 82 PHE A CA 1
ATOM 681 C C . PHE A 1 82 ? -5.172 -11.078 14.648 1.00 87.56 82 PHE A C 1
ATOM 683 O O . PHE A 1 82 ? -4.930 -11.043 15.853 1.00 87.56 82 PHE A O 1
ATOM 690 N N . ARG A 1 83 ? -4.870 -10.050 13.844 1.00 89.12 83 ARG A N 1
ATOM 691 C CA . ARG A 1 83 ? -4.201 -8.838 14.323 1.00 89.12 83 ARG A CA 1
ATOM 692 C C . ARG A 1 83 ? -4.449 -7.654 13.397 1.00 89.12 83 ARG A C 1
ATOM 694 O O . ARG A 1 83 ? -4.436 -7.806 12.179 1.00 89.12 83 ARG A O 1
ATOM 701 N N . VAL A 1 84 ? -4.571 -6.472 13.994 1.00 90.50 84 VAL A N 1
ATOM 702 C CA . VAL A 1 84 ? -4.542 -5.178 13.303 1.00 90.50 84 VAL A CA 1
ATOM 703 C C . VAL A 1 84 ? -3.342 -4.397 13.837 1.00 90.50 84 VAL A C 1
ATOM 705 O O . VAL A 1 84 ? -3.212 -4.234 15.049 1.00 90.50 84 VAL A O 1
ATOM 708 N N . ILE A 1 85 ? -2.438 -3.969 12.952 1.00 89.38 85 ILE A N 1
ATOM 709 C CA . ILE A 1 85 ? -1.219 -3.232 13.319 1.00 89.38 85 ILE A CA 1
ATOM 710 C C . ILE A 1 85 ? -1.227 -1.876 12.602 1.00 89.38 85 ILE A C 1
ATOM 712 O O . ILE A 1 85 ? -1.235 -1.860 11.370 1.00 89.38 85 ILE A O 1
ATOM 716 N N . PRO A 1 86 ? -1.189 -0.751 13.335 1.00 91.00 86 PRO A N 1
ATOM 717 C CA . PRO A 1 86 ? -0.965 0.559 12.751 1.00 91.00 86 PRO A CA 1
ATOM 718 C C . PRO A 1 86 ? 0.534 0.735 12.477 1.00 91.00 86 PRO A C 1
ATOM 720 O O . PRO A 1 86 ? 1.365 0.481 13.349 1.00 91.00 86 PRO A O 1
ATOM 723 N N . ILE A 1 87 ? 0.883 1.160 11.264 1.00 88.00 87 ILE A N 1
ATOM 724 C CA . ILE A 1 87 ? 2.265 1.464 10.875 1.00 88.00 87 ILE A CA 1
ATOM 725 C C . ILE A 1 87 ? 2.290 2.890 10.339 1.00 88.00 87 ILE A C 1
ATOM 727 O O . ILE A 1 87 ? 1.675 3.180 9.313 1.00 88.00 87 ILE A O 1
ATOM 731 N N . GLU A 1 88 ? 3.006 3.775 11.028 1.00 85.81 88 GLU A N 1
ATOM 732 C CA . GLU A 1 88 ? 3.250 5.130 10.544 1.00 85.81 88 GLU A CA 1
ATOM 733 C C . GLU A 1 88 ? 4.411 5.117 9.549 1.00 85.81 88 GLU A C 1
ATOM 735 O O . GLU A 1 88 ? 5.529 4.713 9.874 1.00 85.81 88 GLU A O 1
ATOM 740 N N . ILE A 1 89 ? 4.143 5.558 8.321 1.00 78.31 89 ILE A N 1
ATOM 741 C CA . ILE A 1 89 ? 5.152 5.669 7.270 1.00 78.31 89 ILE A CA 1
ATOM 742 C C . ILE A 1 89 ? 5.294 7.144 6.912 1.00 78.31 89 ILE A C 1
ATOM 744 O O . ILE A 1 89 ? 4.414 7.736 6.285 1.00 78.31 89 ILE A O 1
ATOM 748 N N . ASN A 1 90 ? 6.424 7.745 7.284 1.00 71.75 90 ASN A N 1
ATOM 749 C CA . ASN A 1 90 ? 6.730 9.116 6.898 1.00 71.75 90 ASN A CA 1
ATOM 750 C C . ASN A 1 90 ? 7.176 9.162 5.430 1.00 71.75 90 ASN A C 1
ATOM 752 O O . ASN A 1 90 ? 8.328 8.889 5.097 1.00 71.75 90 ASN A O 1
ATOM 756 N N . VAL A 1 91 ? 6.247 9.532 4.553 1.00 69.31 91 VAL A N 1
ATOM 757 C CA . VAL A 1 91 ? 6.483 9.643 3.106 1.00 69.31 91 VAL A CA 1
ATOM 758 C C . VAL A 1 91 ? 6.904 11.046 2.655 1.00 69.31 91 VAL A C 1
ATOM 760 O O . VAL A 1 91 ? 7.067 11.260 1.458 1.00 69.31 91 VAL A O 1
ATOM 763 N N . ARG A 1 92 ? 7.139 12.005 3.571 1.00 59.56 92 ARG A N 1
ATOM 764 C CA . ARG A 1 92 ? 7.488 13.401 3.207 1.00 59.56 92 ARG A CA 1
ATOM 765 C C . ARG A 1 92 ? 8.750 13.515 2.346 1.00 59.56 92 ARG A C 1
ATOM 767 O O . ARG A 1 92 ? 8.889 14.485 1.613 1.00 59.56 92 ARG A O 1
ATOM 774 N N . HIS A 1 93 ? 9.646 12.533 2.429 1.00 56.78 93 HIS A N 1
ATOM 775 C CA . HIS A 1 93 ? 10.932 12.521 1.723 1.00 56.78 93 HIS A CA 1
ATOM 776 C C . HIS A 1 93 ? 11.090 11.325 0.770 1.00 56.78 93 HIS A C 1
ATOM 778 O O . HIS A 1 93 ? 12.192 11.053 0.298 1.00 56.78 93 HIS A O 1
ATOM 784 N N . ALA A 1 94 ? 10.016 10.579 0.493 1.00 60.12 94 ALA A N 1
ATOM 785 C CA . ALA A 1 94 ? 10.051 9.427 -0.408 1.00 60.12 94 ALA A CA 1
ATOM 786 C C . ALA A 1 94 ? 9.914 9.873 -1.875 1.00 60.12 94 ALA A C 1
ATOM 788 O O . ALA A 1 94 ? 8.971 9.503 -2.562 1.00 60.12 94 ALA A O 1
ATOM 789 N N . SER A 1 95 ? 10.841 10.709 -2.341 1.00 64.00 95 SER A N 1
ATOM 790 C CA . SER A 1 95 ? 10.878 11.236 -3.715 1.00 64.00 95 SER A CA 1
ATOM 791 C C . SER A 1 95 ? 11.790 10.440 -4.651 1.00 64.00 95 SER A C 1
ATOM 793 O O . SER A 1 95 ? 11.895 10.781 -5.822 1.00 64.00 95 SER A O 1
ATOM 795 N N . ILE A 1 96 ? 12.438 9.384 -4.149 1.00 77.31 96 ILE A N 1
ATOM 796 C CA . ILE A 1 96 ? 13.330 8.535 -4.943 1.00 77.31 96 ILE A CA 1
ATOM 797 C C . ILE A 1 96 ? 12.516 7.393 -5.550 1.00 77.31 96 ILE A C 1
ATOM 799 O O . ILE A 1 96 ? 11.992 6.541 -4.828 1.00 77.31 96 ILE A O 1
ATOM 803 N N . VAL A 1 97 ? 12.446 7.361 -6.877 1.00 85.56 97 VAL A N 1
ATOM 804 C CA . VAL A 1 97 ? 11.697 6.359 -7.652 1.00 85.56 97 VAL A CA 1
ATOM 805 C C . VAL A 1 97 ? 12.593 5.278 -8.256 1.00 85.56 97 VAL A C 1
ATOM 807 O O . VAL A 1 97 ? 12.090 4.309 -8.816 1.00 85.56 97 VAL A O 1
ATOM 810 N N . VAL A 1 98 ? 13.910 5.404 -8.130 1.00 89.25 98 VAL A N 1
ATOM 811 C CA . VAL A 1 98 ? 14.923 4.448 -8.566 1.00 89.25 98 VAL A CA 1
ATOM 812 C C . VAL A 1 98 ? 15.875 4.188 -7.414 1.00 89.25 98 VAL A C 1
ATOM 814 O O . VAL A 1 98 ? 16.520 5.091 -6.893 1.00 89.25 98 VAL A O 1
ATOM 817 N N . ARG A 1 99 ? 16.012 2.927 -7.013 1.00 88.06 99 ARG A N 1
ATOM 818 C CA . ARG A 1 99 ? 16.922 2.555 -5.929 1.00 88.06 99 ARG A CA 1
ATOM 819 C C . ARG A 1 99 ? 17.728 1.324 -6.288 1.00 88.06 99 ARG A C 1
ATOM 821 O O . ARG A 1 99 ? 17.205 0.347 -6.812 1.00 88.06 99 ARG A O 1
ATOM 828 N N . GLU A 1 100 ? 19.006 1.364 -5.949 1.00 87.06 100 GLU A N 1
ATOM 829 C CA . GLU A 1 100 ? 19.867 0.194 -5.981 1.00 87.06 100 GLU A CA 1
ATOM 830 C C . GLU A 1 100 ? 19.662 -0.623 -4.696 1.00 87.06 100 GLU A C 1
ATOM 832 O O . GLU A 1 100 ? 19.889 -0.143 -3.585 1.00 87.06 100 GLU A O 1
ATOM 837 N N . LEU A 1 101 ? 19.167 -1.849 -4.847 1.00 85.44 101 LEU A N 1
ATOM 838 C CA . LEU A 1 101 ? 18.932 -2.808 -3.775 1.00 85.44 101 LEU A CA 1
ATOM 839 C C . LEU A 1 101 ? 20.056 -3.840 -3.753 1.00 85.44 101 LEU A C 1
ATOM 841 O O . LEU A 1 101 ? 20.439 -4.373 -4.795 1.00 85.44 101 LEU A O 1
ATOM 845 N N . ARG A 1 102 ? 20.561 -4.149 -2.557 1.00 83.75 102 ARG A N 1
ATOM 846 C CA . ARG A 1 102 ? 21.576 -5.184 -2.335 1.00 83.75 102 ARG A CA 1
ATOM 847 C C . ARG A 1 102 ? 20.936 -6.371 -1.628 1.00 83.75 102 ARG A C 1
ATOM 849 O O . ARG A 1 102 ? 20.302 -6.200 -0.593 1.00 83.75 102 ARG A O 1
ATOM 856 N N . PHE A 1 103 ?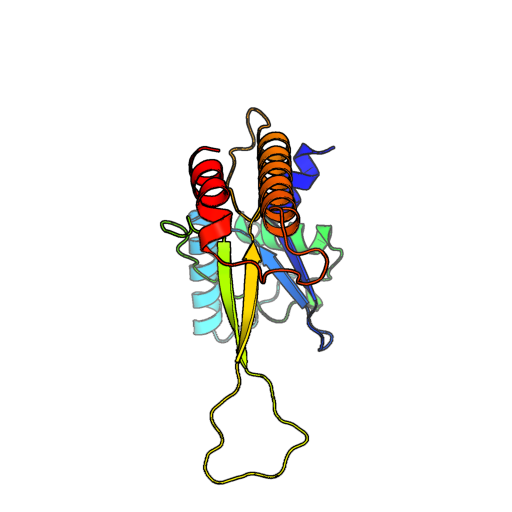 21.121 -7.556 -2.190 1.00 80.50 103 PHE A N 1
ATOM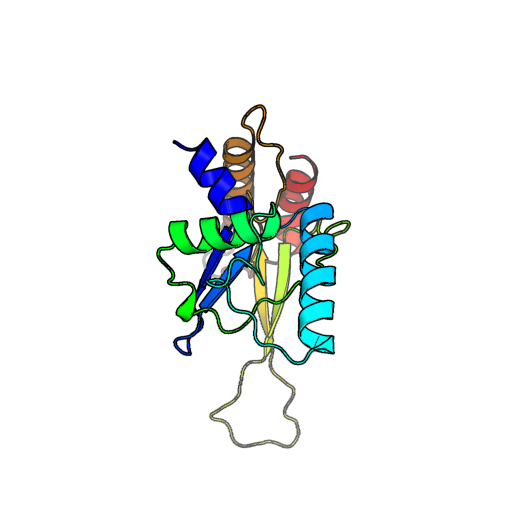 857 C CA . PHE A 1 103 ? 20.634 -8.825 -1.666 1.00 80.50 103 PHE A CA 1
ATOM 858 C C . PHE A 1 103 ? 21.833 -9.673 -1.268 1.00 80.50 103 PHE A C 1
ATOM 860 O O . PHE A 1 103 ? 22.758 -9.841 -2.064 1.00 80.50 103 PHE A O 1
ATOM 867 N N . GLU A 1 104 ? 21.834 -10.195 -0.048 1.00 80.25 104 GLU A N 1
ATOM 868 C CA . GLU A 1 104 ? 22.819 -11.189 0.372 1.00 80.25 104 GLU A CA 1
ATOM 869 C C . GLU A 1 104 ? 22.531 -12.506 -0.360 1.00 80.25 104 GLU A C 1
ATOM 871 O O . GLU A 1 104 ? 21.378 -12.927 -0.470 1.00 80.25 104 GLU A O 1
ATOM 876 N N . ILE A 1 105 ? 23.562 -13.114 -0.945 1.00 76.81 105 ILE A N 1
ATOM 877 C CA . ILE A 1 105 ? 23.435 -14.426 -1.575 1.00 76.81 105 ILE A CA 1
ATOM 878 C C . ILE A 1 105 ? 23.734 -15.458 -0.492 1.00 76.81 105 ILE A C 1
ATOM 880 O O . ILE A 1 105 ? 24.894 -15.605 -0.103 1.00 76.81 105 ILE A O 1
ATOM 884 N N . ASP A 1 106 ? 22.709 -16.173 -0.024 1.00 67.44 106 ASP A N 1
ATOM 885 C CA . ASP A 1 106 ? 22.909 -17.306 0.880 1.00 67.44 106 ASP A CA 1
ATOM 886 C C . ASP A 1 106 ? 23.762 -18.371 0.179 1.00 67.44 106 ASP A C 1
ATOM 888 O O . ASP A 1 106 ? 23.361 -18.969 -0.823 1.00 67.44 106 ASP A O 1
ATOM 892 N N . LYS A 1 107 ? 24.967 -18.607 0.706 1.00 61.09 107 LYS A N 1
ATOM 893 C CA . LYS A 1 107 ? 25.840 -19.711 0.293 1.00 61.09 107 LYS A CA 1
ATOM 894 C C . LYS A 1 107 ? 25.392 -20.994 1.003 1.00 61.09 107 LYS A C 1
ATOM 896 O O . LYS A 1 107 ? 26.125 -21.526 1.827 1.00 61.09 107 LYS A O 1
ATOM 901 N N . SER A 1 108 ? 24.197 -21.507 0.716 1.00 55.31 108 SER A N 1
ATOM 902 C CA . SER A 1 108 ? 23.718 -22.743 1.361 1.00 55.31 108 SER A CA 1
ATOM 903 C C . SER A 1 108 ? 24.421 -24.032 0.891 1.00 55.31 108 SER A C 1
ATOM 905 O O . SER A 1 108 ? 24.086 -25.101 1.387 1.00 55.31 108 SER A O 1
ATOM 907 N N . GLU A 1 109 ? 25.437 -23.970 0.013 1.00 54.19 109 GLU A N 1
ATOM 908 C CA . GLU A 1 109 ? 26.135 -25.167 -0.501 1.00 54.19 109 GLU A CA 1
ATOM 909 C C . GLU A 1 109 ? 27.671 -25.045 -0.650 1.00 54.19 109 GLU A C 1
ATOM 911 O O . GLU A 1 109 ? 28.273 -25.775 -1.438 1.00 54.19 109 GLU A O 1
ATOM 916 N N . GLN A 1 110 ? 28.366 -24.159 0.081 1.00 52.66 110 GLN A N 1
ATOM 917 C CA . GLN A 1 110 ? 29.843 -24.119 0.032 1.00 52.66 110 GLN A CA 1
ATOM 918 C C . GLN A 1 110 ? 30.488 -24.127 1.423 1.00 52.66 110 GLN A C 1
ATOM 920 O O . GLN A 1 110 ? 30.086 -23.381 2.311 1.00 52.66 110 GLN A O 1
ATOM 925 N N . LYS A 1 111 ? 31.481 -25.017 1.599 1.00 53.72 111 LYS A N 1
ATOM 926 C CA . LYS A 1 111 ? 32.250 -25.207 2.840 1.00 53.72 111 LYS A CA 1
ATOM 927 C C . LYS A 1 111 ? 32.895 -23.885 3.295 1.00 53.72 111 LYS A C 1
ATOM 929 O O . LYS A 1 111 ? 33.421 -23.166 2.444 1.00 53.72 111 LYS A O 1
ATOM 934 N N . PRO A 1 112 ? 32.911 -23.607 4.611 1.00 51.59 112 PRO A N 1
ATOM 935 C CA . PRO A 1 112 ? 33.436 -22.359 5.148 1.00 51.59 112 PRO A CA 1
ATOM 936 C C . PRO A 1 112 ? 34.942 -22.275 4.893 1.00 51.59 112 PRO A C 1
ATOM 938 O O . PRO A 1 112 ? 35.688 -23.188 5.250 1.00 51.59 112 PRO A O 1
ATOM 941 N N . SER A 1 113 ? 35.378 -21.189 4.259 1.00 55.28 113 SER A N 1
ATOM 942 C CA . SER A 1 113 ? 36.796 -20.835 4.126 1.00 55.28 113 SER A CA 1
ATOM 943 C C . SER A 1 113 ? 37.022 -19.558 4.937 1.00 55.28 113 SER A C 1
ATOM 945 O O . SER A 1 113 ? 36.201 -18.651 4.868 1.00 55.28 113 SER A O 1
ATOM 947 N N . GLU A 1 114 ? 38.118 -19.463 5.696 1.00 54.84 114 GLU A N 1
ATOM 948 C CA . GLU A 1 114 ? 38.397 -18.413 6.707 1.00 54.84 114 GLU A CA 1
ATOM 949 C C . GLU A 1 114 ? 38.403 -16.942 6.216 1.00 54.84 114 GLU A C 1
ATOM 951 O O . GLU A 1 114 ? 38.577 -16.029 7.016 1.00 54.84 114 GLU A O 1
ATOM 956 N N . HIS A 1 115 ? 38.129 -16.677 4.936 1.00 56.44 115 HIS A N 1
ATOM 957 C CA . HIS A 1 115 ? 37.918 -15.336 4.380 1.00 56.44 115 HIS A CA 1
ATOM 958 C C . HIS A 1 115 ? 36.606 -15.252 3.581 1.00 56.44 115 HIS A C 1
ATOM 960 O O . HIS A 1 115 ? 36.584 -14.888 2.405 1.00 56.44 115 HIS A O 1
ATOM 966 N N . ASP A 1 116 ? 35.487 -15.615 4.207 1.00 56.75 116 ASP A N 1
ATOM 967 C CA . ASP A 1 116 ? 34.165 -15.520 3.585 1.00 56.75 116 ASP A CA 1
ATOM 968 C C . ASP A 1 116 ? 33.637 -14.072 3.599 1.00 56.75 116 ASP A C 1
ATOM 970 O O . ASP A 1 116 ? 32.803 -13.681 4.418 1.00 56.75 116 ASP A O 1
ATOM 974 N N . GLU A 1 117 ? 34.102 -13.250 2.651 1.00 63.56 117 GLU A N 1
ATOM 975 C CA . GLU A 1 117 ? 33.412 -12.001 2.323 1.00 63.56 117 GLU A CA 1
ATOM 976 C C . GLU A 1 117 ? 31.975 -12.314 1.871 1.00 63.56 117 GLU A C 1
ATOM 978 O O . GLU A 1 117 ? 31.734 -13.097 0.940 1.00 63.56 117 GLU A O 1
ATOM 983 N N . LYS A 1 118 ? 30.998 -11.688 2.540 1.00 63.47 118 LYS A N 1
ATOM 984 C CA . LYS A 1 118 ? 29.583 -11.755 2.161 1.00 63.47 118 LYS A CA 1
ATOM 985 C C . LYS A 1 118 ? 29.425 -11.294 0.712 1.00 63.47 118 LYS A C 1
ATOM 987 O O . LYS A 1 118 ? 29.710 -10.143 0.380 1.00 63.47 118 LYS A O 1
ATOM 992 N N . LYS A 1 119 ? 28.948 -12.183 -0.162 1.00 71.75 119 LYS A N 1
ATOM 993 C CA . LYS A 1 119 ? 28.721 -11.869 -1.576 1.00 71.75 119 LYS A CA 1
ATOM 994 C C . LYS A 1 119 ? 27.325 -11.277 -1.747 1.00 71.75 119 LYS A C 1
ATOM 996 O O . LYS A 1 119 ? 26.327 -11.947 -1.493 1.00 71.75 119 LYS A O 1
ATOM 1001 N N . TYR A 1 120 ? 27.259 -10.037 -2.218 1.00 73.88 120 TYR A N 1
ATOM 1002 C CA . TYR A 1 120 ? 25.997 -9.350 -2.485 1.00 73.88 120 TYR A CA 1
ATOM 1003 C C . TYR A 1 120 ? 25.668 -9.365 -3.980 1.00 73.88 120 TYR A C 1
ATOM 1005 O O . TYR A 1 120 ? 26.541 -9.164 -4.826 1.00 73.88 120 TYR A O 1
ATOM 1013 N N . LYS A 1 121 ? 24.392 -9.568 -4.310 1.00 79.06 121 LYS A N 1
ATOM 1014 C CA . LYS A 1 121 ? 23.828 -9.287 -5.630 1.00 79.06 121 LYS A CA 1
ATOM 1015 C C . LYS A 1 121 ? 23.143 -7.933 -5.594 1.00 79.06 121 LYS A C 1
ATOM 1017 O O . LYS A 1 121 ? 22.391 -7.639 -4.671 1.00 79.06 121 LYS A O 1
ATOM 1022 N N . THR A 1 122 ? 23.340 -7.148 -6.638 1.00 80.06 122 THR A N 1
ATOM 1023 C CA . THR A 1 122 ? 22.699 -5.845 -6.766 1.00 80.06 122 THR A CA 1
ATOM 1024 C C . THR A 1 122 ? 21.575 -5.897 -7.796 1.00 80.06 122 THR A C 1
ATOM 1026 O O . THR A 1 122 ? 21.735 -6.514 -8.851 1.00 80.06 122 THR A O 1
ATOM 1029 N N . ALA A 1 123 ? 20.436 -5.271 -7.503 1.00 83.50 123 ALA A N 1
ATOM 1030 C CA . ALA A 1 123 ? 19.363 -5.048 -8.468 1.00 83.50 123 ALA A CA 1
ATOM 1031 C C . ALA A 1 123 ? 18.877 -3.600 -8.407 1.00 83.50 123 ALA A C 1
ATOM 1033 O O . ALA A 1 123 ? 18.917 -2.968 -7.356 1.00 83.50 123 ALA A O 1
ATOM 1034 N N . LEU A 1 124 ? 18.379 -3.086 -9.527 1.00 88.12 124 LEU A N 1
ATOM 1035 C CA . LEU A 1 124 ? 17.691 -1.801 -9.556 1.00 88.12 124 LEU A CA 1
ATOM 1036 C C . LEU A 1 124 ? 16.192 -2.024 -9.381 1.00 88.12 124 LEU A C 1
ATOM 1038 O O . LEU A 1 124 ? 15.585 -2.813 -10.105 1.00 88.12 124 LEU A O 1
ATOM 1042 N N . ALA A 1 125 ? 15.614 -1.317 -8.419 1.00 89.19 125 ALA A N 1
ATOM 1043 C CA . ALA A 1 125 ? 14.183 -1.222 -8.208 1.00 89.19 125 ALA A CA 1
ATOM 1044 C C . ALA A 1 125 ? 13.673 0.114 -8.741 1.00 89.19 125 ALA A C 1
ATOM 1046 O O . ALA A 1 125 ? 14.321 1.147 -8.570 1.00 89.19 125 ALA A O 1
ATOM 1047 N N . PHE A 1 126 ? 12.495 0.071 -9.357 1.00 89.50 126 PHE A N 1
ATOM 1048 C CA . PHE A 1 126 ? 11.831 1.226 -9.945 1.00 89.50 126 PHE A CA 1
ATOM 1049 C C . PHE A 1 126 ? 10.412 1.329 -9.391 1.00 89.50 126 PHE A C 1
ATOM 1051 O O . PHE A 1 126 ? 9.699 0.328 -9.315 1.00 89.50 126 PHE A O 1
ATOM 1058 N N . LEU A 1 127 ? 9.996 2.539 -9.045 1.00 87.44 127 LEU A N 1
ATOM 1059 C CA . LEU A 1 127 ? 8.622 2.892 -8.727 1.00 87.44 127 LEU A CA 1
ATOM 1060 C C . LEU A 1 127 ? 8.034 3.661 -9.915 1.00 87.44 127 LEU A C 1
ATOM 1062 O O . LEU A 1 127 ? 8.694 4.512 -10.515 1.00 87.44 127 LEU A O 1
ATOM 1066 N N . ALA A 1 128 ? 6.781 3.367 -10.255 1.00 85.94 128 ALA A N 1
ATOM 1067 C CA . ALA A 1 128 ? 6.030 4.055 -11.302 1.00 85.94 128 ALA A CA 1
ATOM 1068 C C . ALA A 1 128 ? 4.532 4.087 -10.958 1.00 85.94 128 ALA A C 1
ATOM 1070 O O . ALA A 1 128 ? 4.040 3.236 -10.216 1.00 85.94 128 ALA A O 1
ATOM 1071 N N . GLY A 1 129 ? 3.802 5.056 -11.519 1.00 81.00 129 GLY A N 1
ATOM 1072 C CA . GLY A 1 129 ? 2.358 5.201 -11.297 1.00 81.00 129 GLY A CA 1
ATOM 1073 C C . GLY A 1 129 ? 2.001 5.423 -9.829 1.00 81.00 129 GLY A C 1
ATOM 1074 O O . GLY A 1 129 ? 2.733 6.108 -9.119 1.00 81.00 129 GLY A O 1
ATOM 1075 N N . ASP A 1 130 ? 0.905 4.820 -9.367 1.00 75.31 130 ASP A N 1
ATOM 1076 C CA . ASP A 1 130 ? 0.388 5.003 -8.000 1.00 75.31 130 ASP A CA 1
ATOM 1077 C C . ASP A 1 130 ? 1.343 4.474 -6.911 1.00 75.31 130 ASP A C 1
ATOM 1079 O O . ASP A 1 130 ? 1.250 4.866 -5.748 1.00 75.31 130 ASP A O 1
ATOM 1083 N N . ALA A 1 131 ? 2.301 3.613 -7.283 1.00 75.81 131 ALA A N 1
ATOM 1084 C CA . ALA A 1 131 ? 3.373 3.177 -6.389 1.00 75.81 131 ALA A CA 1
ATOM 1085 C C . ALA A 1 131 ? 4.449 4.259 -6.176 1.00 75.81 131 ALA A C 1
ATOM 1087 O O . ALA A 1 131 ? 5.144 4.235 -5.164 1.00 75.81 131 ALA A O 1
ATOM 1088 N N . ALA A 1 132 ? 4.596 5.191 -7.123 1.00 77.75 132 ALA A N 1
ATOM 1089 C CA . ALA A 1 132 ? 5.546 6.302 -7.060 1.00 77.75 132 ALA A CA 1
ATOM 1090 C C . ALA A 1 132 ? 4.895 7.643 -6.705 1.00 77.75 132 ALA A C 1
ATOM 1092 O O . ALA A 1 132 ? 5.579 8.551 -6.247 1.00 77.75 132 ALA A O 1
ATOM 1093 N N . MET A 1 133 ? 3.598 7.801 -6.970 1.00 74.00 133 MET A N 1
ATOM 1094 C CA . MET A 1 133 ? 2.934 9.097 -6.959 1.00 74.00 133 MET A CA 1
ATOM 1095 C C . MET A 1 133 ? 1.596 9.048 -6.227 1.00 74.00 133 MET A C 1
ATOM 1097 O O . MET A 1 133 ? 0.740 8.220 -6.525 1.00 74.00 133 MET A O 1
ATOM 1101 N N . CYS A 1 134 ? 1.367 10.018 -5.342 1.00 68.38 134 CYS A N 1
ATOM 1102 C CA . CYS A 1 134 ? 0.031 10.332 -4.841 1.00 68.38 134 CYS A CA 1
ATOM 1103 C C . CYS A 1 134 ? -0.589 11.423 -5.719 1.00 68.38 134 CYS A C 1
ATOM 1105 O O . CYS A 1 134 ? -0.422 12.613 -5.468 1.00 68.38 134 CYS A O 1
ATOM 1107 N N . VAL A 1 135 ? -1.307 11.020 -6.763 1.00 63.78 135 VAL A N 1
ATOM 1108 C CA . VAL A 1 135 ? -2.094 11.942 -7.590 1.00 63.78 135 VAL A CA 1
ATOM 1109 C C . VAL A 1 135 ? -3.479 12.166 -6.983 1.00 63.78 135 VAL A C 1
ATOM 1111 O O . VAL A 1 135 ? -4.183 11.218 -6.635 1.00 63.78 135 VAL A O 1
ATOM 1114 N N . HIS A 1 136 ? -3.906 13.426 -6.886 1.00 60.09 136 HIS A N 1
ATOM 1115 C CA . HIS A 1 136 ? -5.292 13.733 -6.542 1.00 60.09 136 HIS A CA 1
ATOM 1116 C C . HIS A 1 136 ? -6.228 13.167 -7.627 1.00 60.09 136 HIS A C 1
ATOM 1118 O O . HIS A 1 136 ? -5.971 13.315 -8.827 1.00 60.09 136 HIS A O 1
ATOM 1124 N N . PHE A 1 137 ? -7.312 12.499 -7.214 1.00 59.34 137 PHE A N 1
ATOM 1125 C CA . PHE A 1 137 ? -8.197 11.772 -8.134 1.00 59.34 137 PHE A CA 1
ATOM 1126 C C . PHE A 1 137 ? -8.873 12.698 -9.155 1.00 59.34 137 PHE A C 1
ATOM 1128 O O . PHE A 1 137 ? -9.162 12.278 -10.271 1.00 59.34 137 PHE A O 1
ATOM 1135 N N . TRP A 1 138 ? -9.109 13.961 -8.797 1.00 52.12 138 TRP A N 1
ATOM 1136 C CA . TRP A 1 138 ? -9.653 14.997 -9.674 1.00 52.12 138 TRP A CA 1
ATOM 1137 C C . TRP A 1 138 ? -8.518 15.920 -10.143 1.00 52.12 138 TRP A C 1
ATOM 1139 O O . TRP A 1 138 ? -7.764 16.386 -9.285 1.00 52.12 138 TRP A O 1
ATOM 1149 N N . PRO A 1 139 ? -8.345 16.198 -11.452 1.00 65.06 139 PRO A N 1
ATOM 1150 C CA . PRO A 1 139 ? -9.239 15.919 -12.585 1.00 65.06 139 PRO A CA 1
ATOM 1151 C C . PRO A 1 139 ? -8.900 14.621 -13.363 1.00 65.06 139 PRO A C 1
ATOM 1153 O O . PRO A 1 139 ? -8.839 14.628 -14.589 1.00 65.06 139 PRO A O 1
ATOM 1156 N N . GLY A 1 140 ? -8.634 13.496 -12.693 1.00 65.12 140 GLY A N 1
ATOM 1157 C CA . GLY A 1 140 ? -8.439 12.196 -13.359 1.00 65.12 140 GLY A CA 1
ATOM 1158 C C . GLY A 1 140 ? -7.049 11.993 -13.971 1.00 65.12 140 GLY A C 1
ATOM 1159 O O . GLY A 1 140 ? -6.922 11.437 -15.060 1.00 65.12 140 GLY A O 1
ATOM 1160 N N . ARG A 1 141 ? -5.987 12.458 -13.299 1.00 73.50 141 ARG A N 1
ATOM 1161 C CA . ARG A 1 141 ? -4.616 12.433 -13.848 1.00 73.50 141 ARG A CA 1
ATOM 1162 C C . ARG A 1 141 ? -3.831 11.150 -13.582 1.00 73.50 141 ARG A C 1
ATOM 1164 O O . ARG A 1 141 ? -2.871 10.906 -14.304 1.00 73.50 141 ARG A O 1
ATOM 1171 N N . GLY A 1 142 ? -4.244 10.320 -12.622 1.00 76.12 142 GLY A N 1
ATOM 1172 C CA . GLY A 1 142 ? -3.446 9.174 -12.163 1.00 76.12 142 GLY A CA 1
ATOM 1173 C C . GLY A 1 142 ? -3.035 8.203 -13.261 1.00 76.12 142 GLY A C 1
ATOM 1174 O O . GLY A 1 142 ? -1.847 7.980 -13.466 1.00 76.12 142 GLY A O 1
ATOM 1175 N N . MET A 1 143 ? -3.993 7.724 -14.059 1.00 77.56 143 MET A N 1
ATOM 1176 C CA . MET A 1 143 ? -3.697 6.816 -15.173 1.00 77.56 143 MET A CA 1
ATOM 1177 C C . MET A 1 143 ? -2.777 7.461 -16.222 1.00 77.56 143 MET A C 1
ATOM 1179 O O . MET A 1 143 ? -1.827 6.833 -16.681 1.00 77.56 143 MET A O 1
ATOM 1183 N N . ASN A 1 144 ? -3.011 8.731 -16.565 1.00 83.31 144 ASN A N 1
ATOM 1184 C CA . ASN A 1 144 ? -2.191 9.451 -17.541 1.00 83.31 144 ASN A CA 1
ATOM 1185 C C . ASN A 1 144 ? -0.752 9.646 -17.040 1.00 83.31 144 ASN A C 1
ATOM 1187 O O . ASN A 1 144 ? 0.195 9.424 -17.795 1.00 83.31 144 ASN A O 1
ATOM 1191 N N . SER A 1 145 ? -0.577 10.038 -15.776 1.00 84.56 145 SER A N 1
ATOM 1192 C CA . SER A 1 145 ? 0.741 10.179 -15.149 1.00 84.56 145 SER A CA 1
ATOM 1193 C C . SER A 1 145 ? 1.439 8.825 -15.009 1.00 84.56 145 SER A C 1
ATOM 1195 O O . SER A 1 145 ? 2.611 8.711 -15.357 1.00 84.56 145 SER A O 1
ATOM 1197 N N . GLY A 1 146 ? 0.716 7.770 -14.622 1.00 85.50 146 GLY A N 1
ATOM 1198 C CA . GLY A 1 146 ? 1.256 6.414 -14.530 1.00 85.50 146 GLY A CA 1
ATOM 1199 C C . GLY A 1 146 ? 1.710 5.842 -15.875 1.00 85.50 146 GLY A C 1
ATOM 1200 O O . GLY A 1 146 ? 2.804 5.288 -15.965 1.00 85.50 146 GLY A O 1
ATOM 1201 N N . MET A 1 147 ? 0.941 6.043 -16.949 1.00 86.88 147 MET A N 1
ATOM 1202 C CA . MET A 1 147 ? 1.353 5.636 -18.300 1.00 86.88 147 MET A CA 1
ATOM 1203 C C . MET A 1 147 ? 2.571 6.424 -18.791 1.00 86.88 147 MET A C 1
ATOM 1205 O O . MET A 1 147 ? 3.483 5.850 -19.387 1.00 86.88 147 MET A O 1
ATOM 1209 N N . LYS A 1 148 ? 2.618 7.734 -18.519 1.00 89.06 148 LYS A N 1
ATOM 1210 C CA . LYS A 1 148 ? 3.785 8.572 -18.825 1.00 89.06 148 LYS A CA 1
ATOM 1211 C C . LYS A 1 148 ? 5.031 8.093 -18.081 1.00 89.06 148 LYS A C 1
ATOM 1213 O O . LYS A 1 148 ? 6.078 7.967 -18.711 1.00 89.06 148 LYS A O 1
ATOM 1218 N N . ALA A 1 149 ? 4.905 7.782 -16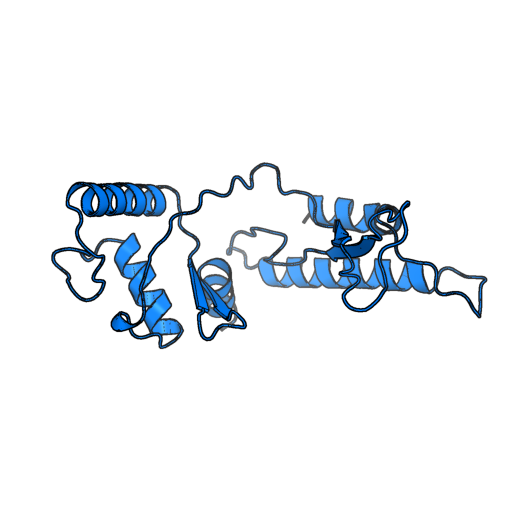.790 1.00 89.25 149 ALA A N 1
ATOM 1219 C CA . ALA A 1 149 ? 5.970 7.206 -15.975 1.00 89.25 149 ALA A CA 1
ATOM 1220 C C . ALA A 1 149 ? 6.473 5.884 -16.575 1.00 89.25 149 ALA A C 1
ATOM 1222 O O . ALA A 1 149 ? 7.656 5.751 -16.880 1.00 89.25 149 ALA A O 1
ATOM 1223 N N . ALA A 1 150 ? 5.572 4.939 -16.859 1.00 90.81 150 ALA A N 1
ATOM 1224 C CA . ALA A 1 150 ? 5.934 3.652 -17.452 1.00 90.81 150 ALA A CA 1
ATOM 1225 C C . ALA A 1 150 ? 6.646 3.809 -18.809 1.00 90.81 150 ALA A C 1
ATOM 1227 O O . ALA A 1 150 ? 7.664 3.163 -19.063 1.00 90.81 150 ALA A O 1
ATOM 1228 N N . MET A 1 151 ? 6.157 4.706 -19.670 1.00 92.00 151 MET A N 1
ATOM 1229 C CA . MET A 1 151 ? 6.774 4.967 -20.971 1.00 92.00 151 MET A CA 1
ATOM 1230 C C . MET A 1 151 ? 8.148 5.640 -20.839 1.00 92.00 151 MET A C 1
ATOM 1232 O O . MET A 1 151 ? 9.068 5.300 -21.584 1.00 92.00 151 MET A O 1
ATOM 1236 N N . ALA A 1 152 ? 8.317 6.571 -19.896 1.00 91.44 152 ALA A N 1
ATOM 1237 C CA . ALA A 1 152 ? 9.606 7.197 -19.615 1.00 91.44 152 ALA A CA 1
ATOM 1238 C C . ALA A 1 152 ? 10.626 6.179 -19.079 1.00 91.44 152 ALA A C 1
ATOM 1240 O O . ALA A 1 152 ? 11.773 6.167 -19.533 1.00 91.44 152 ALA A O 1
ATOM 1241 N N . LEU A 1 153 ? 10.204 5.282 -18.182 1.00 92.12 153 LEU A N 1
ATOM 1242 C CA . LEU A 1 153 ? 11.035 4.193 -17.674 1.00 92.12 153 LEU A CA 1
ATOM 1243 C C . LEU A 1 153 ? 11.472 3.255 -18.807 1.00 92.12 153 LEU A C 1
ATOM 1245 O O . LEU A 1 153 ? 12.665 3.010 -18.981 1.00 92.12 153 LEU A O 1
ATOM 1249 N N . ALA A 1 154 ? 10.525 2.795 -19.630 1.00 91.69 154 ALA A N 1
ATOM 1250 C CA . ALA A 1 154 ? 10.806 1.911 -20.759 1.00 91.69 154 ALA A CA 1
ATOM 1251 C C . ALA A 1 154 ? 11.793 2.539 -21.755 1.00 91.69 154 ALA A C 1
ATOM 1253 O O . ALA A 1 154 ? 12.730 1.877 -22.201 1.00 91.69 154 ALA A O 1
ATOM 1254 N N . ARG A 1 155 ? 11.636 3.834 -22.065 1.00 90.50 155 ARG A N 1
ATOM 1255 C CA . ARG A 1 155 ? 12.570 4.565 -22.936 1.00 90.50 155 ARG A CA 1
ATOM 1256 C C . ARG A 1 155 ? 13.985 4.602 -22.366 1.00 90.50 155 ARG A C 1
ATOM 1258 O O . ARG A 1 155 ? 14.924 4.401 -23.130 1.00 90.50 155 ARG A O 1
ATOM 1265 N N . ASN A 1 156 ? 14.146 4.821 -21.059 1.00 89.00 156 ASN A N 1
ATOM 1266 C CA . ASN A 1 156 ? 15.465 4.811 -20.421 1.00 89.00 156 ASN A CA 1
ATOM 1267 C C . ASN A 1 156 ? 16.091 3.409 -20.435 1.00 89.00 156 ASN A C 1
ATOM 1269 O O . ASN A 1 156 ? 17.245 3.275 -20.830 1.00 89.00 156 ASN A O 1
ATOM 1273 N N . ILE A 1 157 ? 15.322 2.355 -20.127 1.00 89.25 157 ILE A N 1
ATOM 1274 C CA . ILE A 1 157 ? 15.804 0.964 -20.214 1.00 89.25 157 ILE A CA 1
ATOM 1275 C C . ILE A 1 157 ? 16.287 0.653 -21.634 1.00 89.25 157 ILE A C 1
ATOM 1277 O O . ILE A 1 157 ? 17.420 0.210 -21.815 1.00 89.25 157 ILE A O 1
ATOM 1281 N N . VAL A 1 158 ? 15.455 0.920 -22.647 1.00 87.56 158 VAL A N 1
ATOM 1282 C CA . VAL A 1 158 ? 15.804 0.653 -24.049 1.00 87.56 158 VAL A CA 1
ATOM 1283 C C . VAL A 1 158 ? 17.038 1.452 -24.445 1.00 87.56 158 VAL A C 1
ATOM 1285 O O . VAL A 1 158 ? 17.996 0.855 -24.921 1.00 87.56 158 VAL A O 1
ATOM 1288 N N . ARG A 1 159 ? 17.070 2.766 -24.185 1.00 85.56 159 ARG A N 1
ATOM 1289 C CA . ARG A 1 159 ? 18.210 3.636 -24.514 1.00 85.56 159 ARG A CA 1
ATOM 1290 C C . ARG A 1 159 ? 19.515 3.106 -23.925 1.00 85.56 159 ARG A C 1
ATOM 1292 O O . ARG A 1 159 ? 20.511 3.053 -24.644 1.00 85.56 159 ARG A O 1
ATOM 1299 N N . THR A 1 160 ? 19.506 2.681 -22.666 1.00 82.38 160 THR A N 1
ATOM 1300 C CA . THR A 1 160 ? 20.689 2.141 -21.985 1.00 82.38 160 THR A CA 1
ATOM 1301 C C . THR A 1 160 ? 21.101 0.786 -22.555 1.00 82.38 160 THR A C 1
ATOM 1303 O O . THR A 1 160 ? 22.286 0.555 -22.789 1.00 82.38 160 THR A O 1
ATOM 1306 N N . CYS A 1 161 ? 20.140 -0.087 -22.867 1.00 78.81 161 CYS A N 1
ATOM 1307 C CA . CYS A 1 161 ? 20.414 -1.390 -23.473 1.00 78.81 161 CYS A CA 1
ATOM 1308 C C . CYS A 1 161 ? 20.860 -1.307 -24.944 1.00 78.81 161 CYS A C 1
ATOM 1310 O O . CYS A 1 161 ? 21.601 -2.178 -25.394 1.00 78.81 161 CYS A O 1
ATOM 1312 N N . THR A 1 162 ? 20.428 -0.288 -25.695 1.00 76.19 162 THR A N 1
ATOM 1313 C CA . THR A 1 162 ? 20.729 -0.123 -27.131 1.00 76.19 162 THR A CA 1
ATOM 1314 C C . THR A 1 162 ? 21.834 0.893 -27.424 1.00 76.19 162 THR A C 1
ATOM 1316 O O . THR A 1 162 ? 22.156 1.116 -28.592 1.00 76.19 162 THR A O 1
ATOM 1319 N N . SER A 1 163 ? 22.397 1.548 -26.401 1.00 65.38 163 SER A N 1
ATOM 1320 C CA . SER A 1 163 ? 23.456 2.546 -26.586 1.00 65.38 163 SER A CA 1
ATOM 1321 C C . SER A 1 163 ? 24.678 1.898 -27.250 1.00 65.38 163 SER A C 1
ATOM 1323 O O . SER A 1 163 ? 25.280 0.957 -26.730 1.00 65.38 163 SER A O 1
ATOM 1325 N N . LYS A 1 164 ? 24.952 2.367 -28.468 1.00 60.66 164 LYS A N 1
ATOM 1326 C CA . LYS A 1 164 ? 25.620 1.659 -29.567 1.00 60.66 164 LYS A CA 1
ATOM 1327 C C . LYS A 1 164 ? 27.103 1.339 -29.304 1.00 60.66 164 LYS A C 1
ATOM 1329 O O . LYS A 1 164 ? 27.811 2.137 -28.698 1.00 60.66 164 LYS A O 1
ATOM 1334 N N . ASN A 1 165 ? 27.535 0.199 -29.868 1.00 50.16 165 ASN A N 1
ATOM 1335 C CA . ASN A 1 165 ? 28.911 -0.300 -30.110 1.00 50.16 165 ASN A CA 1
ATOM 1336 C C . ASN A 1 165 ? 29.426 -1.510 -29.307 1.00 50.16 165 ASN A C 1
ATOM 1338 O O . ASN A 1 165 ? 30.619 -1.798 -29.333 1.00 50.16 165 ASN A O 1
ATOM 1342 N N . SER A 1 166 ? 28.579 -2.319 -28.674 1.00 52.16 166 SER A N 1
ATOM 1343 C CA . SER A 1 166 ? 29.007 -3.670 -28.272 1.00 52.16 166 SER A CA 1
ATOM 1344 C C . SER A 1 166 ? 27.931 -4.686 -28.596 1.00 52.16 166 SER A C 1
ATOM 1346 O O . SER A 1 166 ? 27.024 -4.925 -27.810 1.00 52.16 166 SER A O 1
ATOM 1348 N N . ILE A 1 167 ? 28.067 -5.292 -29.775 1.00 55.47 167 ILE A N 1
ATOM 1349 C CA . ILE A 1 167 ? 27.190 -6.343 -30.308 1.00 55.47 167 ILE A CA 1
ATOM 1350 C C . ILE A 1 167 ? 27.118 -7.569 -29.372 1.00 55.47 167 ILE A C 1
ATOM 1352 O O . ILE A 1 167 ? 26.210 -8.373 -29.514 1.00 55.47 167 ILE A O 1
ATOM 1356 N N . ASN A 1 168 ? 27.987 -7.683 -28.356 1.00 52.41 168 ASN A N 1
ATOM 1357 C CA . ASN A 1 168 ? 28.073 -8.879 -27.512 1.00 52.41 168 ASN A CA 1
ATOM 1358 C C . ASN A 1 168 ? 28.105 -8.650 -25.990 1.00 52.41 168 ASN A C 1
ATOM 1360 O O . ASN A 1 168 ? 28.325 -9.608 -25.255 1.00 52.41 168 ASN A O 1
ATOM 1364 N N . ILE A 1 169 ? 27.879 -7.433 -25.473 1.00 56.16 169 ILE A N 1
ATOM 1365 C CA . ILE A 1 169 ? 27.885 -7.210 -24.013 1.00 56.16 169 ILE A CA 1
ATOM 1366 C C . ILE A 1 169 ? 26.707 -6.322 -23.611 1.00 56.16 169 ILE A C 1
ATOM 1368 O O . ILE A 1 169 ? 26.730 -5.107 -23.805 1.00 56.16 169 ILE A O 1
ATOM 1372 N N . ARG A 1 170 ? 25.673 -6.930 -23.008 1.00 59.72 170 ARG A N 1
ATOM 1373 C CA . ARG A 1 170 ? 24.640 -6.182 -22.276 1.00 59.72 170 ARG A CA 1
ATOM 1374 C C . ARG A 1 170 ? 25.327 -5.445 -21.129 1.00 59.72 170 ARG A C 1
ATOM 1376 O O . ARG A 1 170 ? 25.785 -6.080 -20.181 1.00 59.72 170 ARG A O 1
ATOM 1383 N N . LYS A 1 171 ? 25.412 -4.116 -21.211 1.00 68.31 171 LYS A N 1
ATOM 1384 C CA . LYS A 1 171 ? 25.898 -3.307 -20.089 1.00 68.31 171 LYS A CA 1
ATOM 1385 C C . LYS A 1 171 ? 24.928 -3.453 -18.909 1.00 68.31 171 LYS A C 1
ATOM 1387 O O . LYS A 1 171 ? 23.715 -3.400 -19.131 1.00 68.31 171 LYS A O 1
ATOM 1392 N N . PRO A 1 172 ? 25.428 -3.648 -17.677 1.00 75.31 172 PRO A N 1
ATOM 1393 C CA . PRO A 1 172 ? 24.570 -3.639 -16.504 1.00 75.31 172 PRO A CA 1
ATOM 1394 C C . PRO A 1 172 ? 23.934 -2.254 -16.366 1.00 75.31 172 PRO A C 1
ATOM 1396 O O . PRO A 1 172 ? 24.615 -1.238 -16.506 1.00 75.31 172 PRO A O 1
ATOM 1399 N N . LEU A 1 173 ? 22.626 -2.228 -16.114 1.00 84.19 173 LEU A N 1
ATOM 1400 C CA . LEU A 1 173 ? 21.898 -1.000 -15.815 1.00 84.19 173 LEU A CA 1
ATOM 1401 C C . LEU A 1 173 ? 22.437 -0.409 -14.509 1.00 84.19 173 LEU A C 1
ATOM 1403 O O . LEU A 1 173 ? 22.589 -1.137 -13.527 1.00 84.19 173 LEU A O 1
ATOM 1407 N N . ARG A 1 174 ? 22.705 0.898 -14.484 1.00 86.12 174 ARG A N 1
ATOM 1408 C CA . ARG A 1 174 ? 23.163 1.617 -13.288 1.00 86.12 174 ARG A CA 1
ATOM 1409 C C . ARG A 1 174 ? 22.168 2.701 -12.925 1.00 86.12 174 ARG A C 1
ATOM 1411 O O . ARG A 1 174 ? 21.499 3.246 -13.795 1.00 86.12 174 ARG A O 1
ATOM 1418 N N . PHE A 1 175 ? 22.145 3.081 -11.651 1.00 85.81 175 PHE A N 1
ATOM 1419 C CA . PHE A 1 175 ? 21.322 4.189 -11.163 1.00 85.81 175 PHE A CA 1
ATOM 1420 C C . PHE A 1 175 ? 21.490 5.472 -12.002 1.00 85.81 175 PHE A C 1
ATOM 1422 O O . PHE A 1 175 ? 20.505 6.110 -12.363 1.00 85.81 175 PHE A O 1
ATOM 1429 N N . LEU A 1 176 ? 22.729 5.801 -12.392 1.00 87.31 176 LEU A N 1
ATOM 1430 C CA . LEU A 1 176 ? 23.045 7.006 -13.169 1.00 87.31 176 LEU A CA 1
ATOM 1431 C C . LEU A 1 176 ? 22.342 7.054 -14.536 1.00 87.31 176 LEU A C 1
ATOM 1433 O O . LEU A 1 176 ? 22.052 8.135 -15.041 1.00 87.31 176 LEU A O 1
ATOM 1437 N N . ASP A 1 177 ? 22.027 5.893 -15.112 1.00 88.19 177 ASP A N 1
ATOM 1438 C CA . ASP A 1 177 ? 21.355 5.802 -16.407 1.00 88.19 177 ASP A CA 1
ATOM 1439 C C . ASP A 1 177 ? 19.859 6.197 -16.316 1.00 88.19 177 ASP A C 1
ATOM 1441 O O . ASP A 1 177 ? 19.176 6.265 -17.335 1.00 88.19 177 ASP A O 1
ATOM 1445 N N . PHE A 1 178 ? 19.349 6.471 -15.105 1.00 91.00 178 PHE A N 1
ATOM 1446 C CA . PHE A 1 178 ? 17.952 6.820 -14.829 1.00 91.00 178 PHE A CA 1
ATOM 1447 C C . PHE A 1 178 ? 17.766 8.186 -14.150 1.00 91.00 178 PHE A C 1
ATOM 1449 O O . PHE A 1 178 ? 16.660 8.489 -13.704 1.00 91.00 178 PHE A O 1
ATOM 1456 N N . LEU A 1 179 ? 18.790 9.048 -14.117 1.00 89.69 179 LEU A N 1
ATOM 1457 C CA . LEU A 1 179 ? 18.637 10.422 -13.609 1.00 89.69 179 LEU A CA 1
ATOM 1458 C C . LEU A 1 179 ? 17.567 11.216 -14.379 1.00 89.69 179 LEU A C 1
ATOM 1460 O O . LEU A 1 179 ? 16.799 11.964 -13.777 1.00 89.69 179 LEU A O 1
ATOM 1464 N N . ASP A 1 180 ? 17.468 11.004 -15.696 1.00 88.50 180 ASP A N 1
ATOM 1465 C CA . ASP A 1 180 ? 16.428 11.613 -16.535 1.00 88.50 180 ASP A CA 1
ATOM 1466 C C . ASP A 1 180 ? 15.022 11.142 -16.119 1.00 88.50 180 ASP A C 1
ATOM 1468 O O . ASP A 1 180 ? 14.063 11.914 -16.159 1.00 88.50 180 ASP A O 1
ATOM 1472 N N . TYR A 1 181 ? 14.892 9.876 -15.705 1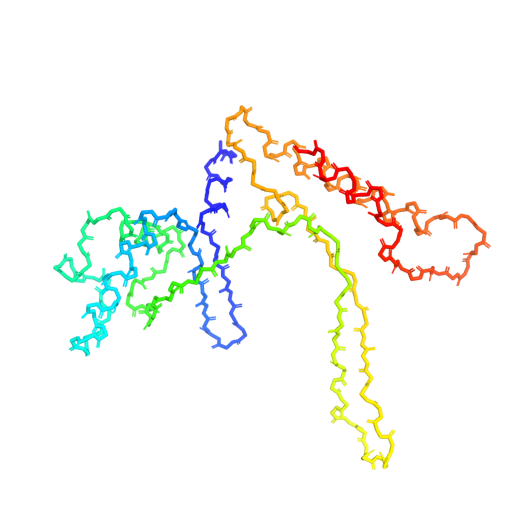.00 90.50 181 TYR A N 1
ATOM 1473 C CA . TYR A 1 181 ? 13.631 9.314 -15.224 1.00 90.50 181 TYR A CA 1
ATOM 1474 C C . TYR A 1 181 ? 13.251 9.870 -13.847 1.00 90.50 181 TYR A C 1
ATOM 1476 O O . TYR A 1 181 ? 12.117 10.309 -13.676 1.00 90.50 181 TYR A O 1
ATOM 1484 N N . GLU A 1 182 ? 14.194 9.933 -12.904 1.00 89.31 182 GLU A N 1
ATOM 1485 C CA . GLU A 1 182 ? 14.014 10.598 -11.602 1.00 89.31 182 GLU A CA 1
ATOM 1486 C C . GLU A 1 182 ? 13.557 12.055 -11.772 1.00 89.31 182 GLU A C 1
ATOM 1488 O O . GLU A 1 182 ? 12.532 12.471 -11.232 1.00 89.31 182 GLU A O 1
ATOM 1493 N N . GLY A 1 183 ? 14.263 12.823 -12.610 1.00 88.00 183 GLY A N 1
ATOM 1494 C CA . GLY A 1 183 ? 13.924 14.219 -12.884 1.00 88.00 183 GLY A CA 1
ATOM 1495 C C . GLY A 1 183 ? 12.572 14.396 -13.579 1.00 88.00 183 GLY A C 1
ATOM 1496 O O . GLY A 1 183 ? 11.886 15.391 -13.348 1.00 88.00 183 GLY A O 1
ATOM 1497 N N . PHE A 1 184 ? 12.164 13.441 -14.418 1.00 88.69 184 PHE A N 1
ATOM 1498 C CA . PHE A 1 184 ? 10.830 13.426 -15.015 1.00 88.69 184 PHE A CA 1
ATOM 1499 C C . PHE A 1 184 ? 9.743 13.147 -13.973 1.00 88.69 184 PHE A C 1
ATOM 1501 O O . PHE A 1 184 ? 8.737 13.852 -13.943 1.00 88.69 184 PHE A O 1
ATOM 1508 N N . MET A 1 185 ? 9.958 12.157 -13.105 1.00 87.44 185 MET A N 1
ATOM 1509 C CA . MET A 1 185 ? 9.011 11.769 -12.060 1.00 87.44 185 MET A CA 1
ATOM 1510 C C . MET A 1 185 ? 8.808 12.875 -11.022 1.00 87.44 185 MET A C 1
ATOM 1512 O O . MET A 1 185 ? 7.678 13.103 -10.607 1.00 87.44 185 MET A O 1
ATOM 1516 N N . ALA A 1 186 ? 9.852 13.638 -10.691 1.00 83.62 186 ALA A N 1
ATOM 1517 C CA . ALA A 1 186 ? 9.749 14.808 -9.816 1.00 83.62 186 ALA A CA 1
ATOM 1518 C C . ALA A 1 186 ? 8.890 15.960 -10.388 1.00 83.62 186 ALA A C 1
ATOM 1520 O O . ALA A 1 186 ? 8.554 16.892 -9.660 1.00 83.62 186 ALA A O 1
ATOM 1521 N N . ARG A 1 187 ? 8.563 15.933 -11.690 1.00 81.38 187 ARG A N 1
ATOM 1522 C CA . ARG A 1 187 ? 7.760 16.961 -12.383 1.00 81.38 187 ARG A CA 1
ATOM 1523 C C . ARG A 1 187 ? 6.324 16.527 -12.686 1.00 81.38 187 ARG A C 1
ATOM 1525 O O . ARG A 1 187 ? 5.556 17.353 -13.184 1.00 81.38 187 ARG A O 1
ATOM 1532 N N . LEU A 1 188 ? 6.001 15.245 -12.505 1.00 74.25 188 LEU A N 1
ATOM 1533 C CA . LEU A 1 188 ? 4.663 14.703 -12.761 1.00 74.25 188 LEU A CA 1
ATOM 1534 C C . LEU A 1 188 ? 3.689 15.044 -11.629 1.00 74.25 188 LEU A C 1
ATOM 1536 O O . LEU A 1 188 ? 2.481 15.135 -11.956 1.00 74.25 188 LEU A O 1
#

Radius of gyration: 22.32 Å; chains: 1; bounding box: 58×42×59 Å